Protein AF-A0A4P6U1T1-F1 (afdb_monomer)

Foldseek 3Di:
DDDDDDDDDDDDDDDDDDDDDDDDDDFDWDWDDDPNDIDIDTDDDPPPPDDDDADPEDEDEDAEDEDEDEYQAYEYEYQEYAYAYAHQHYEYEYAEDHYHFYHQHTEYEYADEEYHWEHQHTEYEYADYEYAWEHQATEYEYAEDEYEWEHQHTEYEYAYEYYHWEHQH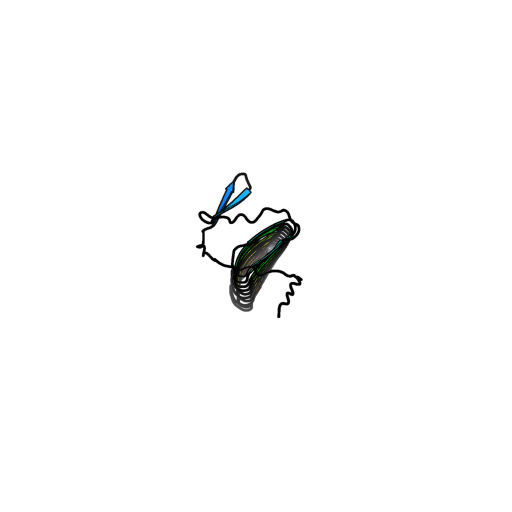TEYEYAEYEEEFEHQATEYYYQEEHYEYEHCHYYWDYVYYHYYYHHPPPPPDDPDDDDDD

pLDDT: mean 70.56, std 24.87, range [27.75, 97.56]

Nearest PDB structures (foldseek):
  6n2c-assembly1_A  TM=2.699E-01  e=3.866E+00  Caldicellulosiruptor hydrothermalis 108
  6n2c-assembly2_B  TM=3.513E-01  e=7.788E+00  Caldicellulosiruptor hydrothermalis 108

Radius of gyration: 26.35 Å; Cα contacts (8 Å, |Δi|>4): 659; chains: 1; bounding box: 70×30×128 Å

Solvent-accessible surface area (backbone atoms only — not comparable to full-atom values): 11458 Å² total; per-residue (Å²): 138,87,82,87,84,90,80,89,80,88,88,86,84,89,82,87,82,89,84,84,91,76,90,79,75,91,55,63,74,46,79,48,75,58,96,92,40,85,45,76,48,58,73,69,67,85,78,77,82,70,81,93,62,96,48,87,56,46,76,48,81,47,79,63,63,68,48,74,38,65,36,65,29,17,35,37,40,27,58,31,40,46,37,46,24,44,10,47,34,10,30,32,42,33,48,34,38,36,31,38,18,31,18,50,38,8,32,31,42,32,46,32,37,39,29,41,18,34,17,50,38,7,32,27,42,32,47,34,37,40,31,41,19,34,20,47,38,8,31,31,41,30,45,32,37,39,33,41,20,34,16,51,38,8,33,35,42,33,43,35,40,42,36,41,20,35,17,49,39,10,31,33,42,36,44,34,35,37,29,43,12,35,19,48,36,6,28,16,40,30,47,28,37,42,28,29,5,34,16,59,41,37,37,45,50,65,80,40,76,49,71,39,56,45,51,69,61,79,77,77,76,74,82,78,82,79,86,76,135

Secondary structure (DSSP, 8-state):
--------------------------PPEEEEEETTEEEEEESS-----------S-EEEEESSS--EEEEEEEEEEEEEEEEEEEEEEEEEEEEEEEEEEESSEEEEEEEEEEEEEESSEEEEEEEEEEEEEESSEEEEEEEEEEEEEESSEEEEEEEEEEEEEEEEEEEEEEEEEEEEEEEEEEEEEEEEEEEEEEEEEEEEEEEEEEEEEEE--------------

Mean predicted aligned error: 15.82 Å

Sequence (229 aa):
MTDQSSRRLGPLRDGAGSAGGQGAAAGKAEVGVVGGQVAVWASGGQAAAGDETPADGQAAEESAGGQGAVGGCACAEASAGGHEVVADSACAEGSAGGHGVVGDSACAEGSAGGHGVVGDSACAEGSAGSHEVVGGSACAEGSAGSHGVVGDSACAEGSAGGREVVGDSACAGGSAGSHEVVGGSACAEASAGGHGAVGGSACAEASAGGQAAADGSPSEEAPAGGQEE

Structure (mmCIF, N/CA/C/O backbone):
data_AF-A0A4P6U1T1-F1
#
_entry.id   AF-A0A4P6U1T1-F1
#
loop_
_atom_site.group_PDB
_atom_site.id
_atom_site.type_symbol
_atom_site.label_atom_id
_atom_site.label_alt_id
_atom_site.label_comp_id
_atom_site.label_asym_id
_atom_site.label_entity_id
_atom_site.label_seq_id
_atom_site.pdbx_PDB_ins_code
_atom_site.Cartn_x
_atom_site.Cartn_y
_atom_site.Cartn_z
_atom_site.occupancy
_atom_site.B_iso_or_equiv
_atom_site.auth_seq_id
_atom_site.auth_comp_id
_atom_site.auth_asym_id
_atom_site.auth_atom_id
_atom_site.pdbx_PDB_model_num
ATOM 1 N N . MET A 1 1 ? -32.097 -4.231 83.686 1.00 41.44 1 MET A N 1
ATOM 2 C CA . MET A 1 1 ? -30.976 -3.321 83.385 1.00 41.44 1 MET A CA 1
ATOM 3 C C . MET A 1 1 ? -31.149 -2.868 81.947 1.00 41.44 1 MET A C 1
ATOM 5 O O . MET A 1 1 ? -30.857 -3.617 81.031 1.00 41.44 1 MET A O 1
ATOM 9 N N . THR A 1 2 ? -31.783 -1.716 81.772 1.00 43.22 2 THR A N 1
ATOM 10 C CA . THR A 1 2 ? -31.862 -0.960 80.518 1.00 43.22 2 THR A CA 1
ATOM 11 C C . THR A 1 2 ? -30.576 -0.164 80.349 1.00 43.22 2 THR A C 1
ATOM 13 O O . THR A 1 2 ? -30.201 0.511 81.303 1.00 43.22 2 THR A O 1
ATOM 16 N N . ASP A 1 3 ? -29.974 -0.170 79.161 1.00 35.34 3 ASP A N 1
ATOM 17 C CA . ASP A 1 3 ? -29.377 1.052 78.619 1.00 35.34 3 ASP A CA 1
ATOM 18 C C . ASP A 1 3 ? -29.321 1.019 77.087 1.00 35.34 3 ASP A C 1
ATOM 20 O O . ASP A 1 3 ? -29.000 0.002 76.471 1.00 35.34 3 ASP A O 1
ATOM 24 N N . GLN A 1 4 ? -29.706 2.147 76.496 1.00 42.50 4 GLN A N 1
ATOM 25 C CA . GLN A 1 4 ? -29.638 2.444 75.074 1.00 42.50 4 GLN A CA 1
ATOM 26 C C . GLN A 1 4 ? -28.274 3.055 74.749 1.00 42.50 4 GLN A C 1
ATOM 28 O O . GLN A 1 4 ? -27.788 3.894 75.497 1.00 42.50 4 GLN A O 1
ATOM 33 N N . SER A 1 5 ? -27.726 2.793 73.563 1.00 48.12 5 SER A N 1
ATOM 34 C CA . SER A 1 5 ? -26.800 3.746 72.940 1.00 48.12 5 SER A CA 1
ATOM 35 C C . SER A 1 5 ? -26.829 3.637 71.421 1.00 48.12 5 SER A C 1
ATOM 37 O O . SER A 1 5 ? -26.175 2.801 70.810 1.00 48.12 5 SER A O 1
ATOM 39 N N . SER A 1 6 ? -27.598 4.543 70.817 1.00 41.97 6 SER A N 1
ATOM 40 C CA . SER A 1 6 ? -27.411 4.980 69.436 1.00 41.97 6 SER A CA 1
ATOM 41 C C . SER A 1 6 ? -26.320 6.049 69.399 1.00 41.97 6 SER A C 1
ATOM 43 O O . SER A 1 6 ? -26.467 7.064 70.078 1.00 41.97 6 SER A O 1
ATOM 45 N N . ARG A 1 7 ? -25.291 5.899 68.555 1.00 47.00 7 ARG A N 1
ATOM 46 C CA . ARG A 1 7 ? -24.558 7.034 67.964 1.00 47.00 7 ARG A CA 1
ATOM 47 C C . ARG A 1 7 ? -24.180 6.717 66.515 1.00 47.00 7 ARG A C 1
ATOM 49 O O . ARG A 1 7 ? -23.531 5.718 66.234 1.00 47.00 7 ARG A O 1
ATOM 56 N N . ARG A 1 8 ? -24.647 7.594 65.620 1.00 41.16 8 ARG A N 1
ATOM 57 C CA . ARG A 1 8 ? -24.279 7.720 64.201 1.00 41.16 8 ARG A CA 1
ATOM 58 C C . ARG A 1 8 ? -22.785 8.013 64.056 1.00 41.16 8 ARG A C 1
ATOM 60 O O . ARG A 1 8 ? -22.269 8.690 64.934 1.00 41.16 8 ARG A O 1
ATOM 67 N N . LEU A 1 9 ? -22.199 7.636 62.915 1.00 37.50 9 LEU A N 1
ATOM 68 C CA . LEU A 1 9 ? -21.232 8.385 62.085 1.00 37.50 9 LEU A CA 1
ATOM 69 C C . LEU A 1 9 ? -21.027 7.575 60.770 1.00 37.50 9 LEU A C 1
ATOM 71 O O . LEU A 1 9 ? -20.720 6.391 60.844 1.00 37.50 9 LEU A O 1
ATOM 75 N N . GLY A 1 10 ? -21.267 8.168 59.587 1.00 31.77 10 GLY A N 1
ATOM 76 C CA . GLY A 1 10 ? -20.790 7.644 58.276 1.00 31.77 10 GLY A CA 1
ATOM 77 C C . GLY A 1 10 ? -19.351 8.123 57.989 1.00 31.77 10 GLY A C 1
ATOM 78 O O . GLY A 1 10 ? -18.732 8.588 58.949 1.00 31.77 10 GLY A O 1
ATOM 79 N N . PRO A 1 11 ? -18.821 8.154 56.734 1.00 49.25 11 PRO A N 1
ATOM 80 C CA . PRO A 1 11 ? -19.323 7.695 55.414 1.00 49.25 11 PRO A CA 1
ATOM 81 C C . PRO A 1 11 ? -18.286 6.852 54.591 1.00 49.25 11 PRO A C 1
ATOM 83 O O . PRO A 1 11 ? -17.178 6.648 55.071 1.00 49.25 11 PRO A O 1
ATOM 86 N N . LEU A 1 12 ? -18.632 6.411 53.356 1.00 33.47 12 LEU A N 1
ATOM 87 C CA . LEU A 1 12 ? -17.830 6.449 52.088 1.00 33.47 12 LEU A CA 1
ATOM 88 C C . LEU A 1 12 ? -18.069 5.271 51.097 1.00 33.47 12 LEU A C 1
ATOM 90 O O . LEU A 1 12 ? -17.708 4.136 51.372 1.00 33.47 12 LEU A O 1
ATOM 94 N N . ARG A 1 13 ? -18.660 5.640 49.945 1.00 35.47 13 ARG A N 1
ATOM 95 C CA . ARG A 1 13 ? -18.314 5.397 48.517 1.00 35.47 13 ARG A CA 1
ATOM 96 C C . ARG A 1 13 ? -17.961 4.006 47.933 1.00 35.47 13 ARG A C 1
ATOM 98 O O . ARG A 1 13 ? -17.025 3.348 48.359 1.00 35.47 13 ARG A O 1
ATOM 105 N N . ASP A 1 14 ? -18.658 3.775 46.810 1.00 32.25 14 ASP A N 1
ATOM 106 C CA . ASP A 1 14 ? -18.266 3.222 45.498 1.00 32.25 14 ASP A CA 1
ATOM 107 C C . ASP A 1 14 ? -18.000 1.713 45.317 1.00 32.25 14 ASP A C 1
ATOM 109 O O . ASP A 1 14 ? -17.210 1.081 46.008 1.00 32.25 14 ASP A O 1
ATOM 113 N N . GLY A 1 15 ? -18.669 1.151 44.302 1.00 31.19 15 GLY A N 1
ATOM 114 C CA . GLY A 1 15 ? -18.510 -0.221 43.823 1.00 31.19 15 GLY A CA 1
ATOM 115 C C . GLY A 1 15 ? -19.494 -0.536 42.695 1.00 31.19 15 GLY A C 1
ATOM 116 O O . GLY A 1 15 ? -20.526 -1.160 42.927 1.00 31.19 15 GLY A O 1
ATOM 117 N N . ALA A 1 16 ? -19.189 -0.048 41.490 1.00 34.97 16 ALA A N 1
ATOM 118 C CA . ALA A 1 16 ? -19.894 -0.361 40.251 1.00 34.97 16 ALA A CA 1
ATOM 119 C C . ALA A 1 16 ? -19.697 -1.841 39.869 1.00 34.97 16 ALA A C 1
ATOM 121 O O . ALA A 1 16 ? -18.578 -2.350 39.892 1.00 34.97 16 ALA A O 1
ATOM 122 N N . GLY A 1 17 ? -20.787 -2.529 39.521 1.00 31.39 17 GLY A N 1
ATOM 123 C CA . GLY A 1 17 ? -20.774 -3.890 38.987 1.00 31.39 17 GLY A CA 1
ATOM 124 C C . GLY A 1 17 ? -20.976 -3.872 37.475 1.00 31.39 17 GLY A C 1
ATOM 125 O O . GLY A 1 17 ? -22.040 -3.478 37.005 1.00 31.39 17 GLY A O 1
ATOM 126 N N . SER A 1 18 ? -19.946 -4.298 36.747 1.00 37.22 18 SER A N 1
ATOM 127 C CA . SER A 1 18 ? -19.937 -4.567 35.305 1.00 37.22 18 SER A CA 1
ATOM 128 C C . SER A 1 18 ? -20.703 -5.857 34.984 1.00 37.22 18 SER A C 1
ATOM 130 O O . SER A 1 18 ? -20.497 -6.873 35.652 1.00 37.22 18 SER A O 1
ATOM 132 N N . ALA A 1 19 ? -21.574 -5.837 33.968 1.00 35.22 19 ALA A N 1
ATOM 133 C CA . ALA A 1 19 ? -22.100 -7.049 33.342 1.00 35.22 19 ALA A CA 1
ATOM 134 C C . ALA A 1 19 ? -22.649 -6.777 31.930 1.00 35.22 19 ALA A C 1
ATOM 136 O O . ALA A 1 19 ? -23.629 -6.052 31.778 1.00 35.22 19 ALA A O 1
ATOM 137 N N . GLY A 1 20 ? -22.093 -7.473 30.931 1.00 28.05 20 GLY A N 1
ATOM 138 C CA . GLY A 1 20 ? -22.841 -7.874 29.734 1.00 28.05 20 GLY A CA 1
ATOM 139 C C . GLY A 1 20 ? -22.232 -7.498 28.385 1.00 28.05 20 GLY A C 1
ATOM 140 O O . GLY A 1 20 ? -22.808 -6.689 27.670 1.00 28.05 20 GLY A O 1
ATOM 141 N N . GLY A 1 21 ? -21.131 -8.147 27.994 1.00 29.14 21 GLY A N 1
ATOM 142 C CA . GLY A 1 21 ? -20.679 -8.156 26.601 1.00 29.14 21 GLY A CA 1
ATOM 143 C C . GLY A 1 21 ? -21.626 -8.974 25.713 1.00 29.14 21 GLY A C 1
ATOM 144 O O . GLY A 1 21 ? -21.940 -10.125 26.023 1.00 29.14 21 GLY A O 1
ATOM 145 N N . GLN A 1 22 ? -22.077 -8.383 24.608 1.00 32.56 22 GLN A N 1
ATOM 146 C CA . GLN A 1 22 ? -22.757 -9.070 23.508 1.00 32.56 22 GLN A CA 1
ATOM 147 C C . GLN A 1 22 ? -21.866 -8.937 22.272 1.00 32.56 22 GLN A C 1
ATOM 149 O O . GLN A 1 22 ? -21.549 -7.830 21.851 1.00 32.56 22 GLN A O 1
ATOM 154 N N . GLY A 1 23 ? -21.412 -10.070 21.731 1.00 35.41 23 GLY A N 1
ATOM 155 C CA . GLY A 1 23 ? -20.537 -10.098 20.560 1.00 35.41 23 GLY A CA 1
ATO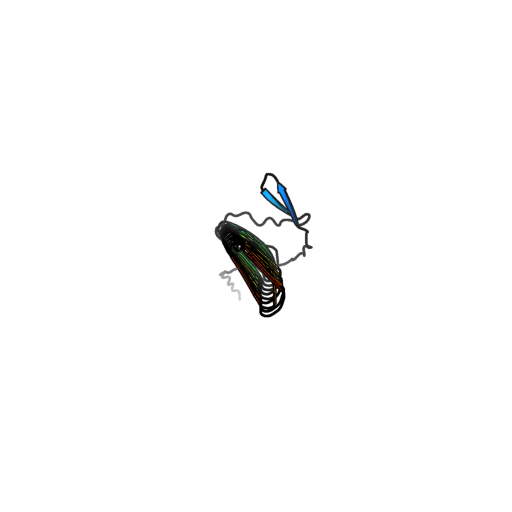M 156 C C . GLY A 1 23 ? -21.249 -9.581 19.309 1.00 35.41 23 GLY A C 1
ATOM 157 O O . GLY A 1 23 ? -22.350 -10.034 18.997 1.00 35.41 23 GLY A O 1
ATOM 158 N N . ALA A 1 24 ? -20.605 -8.665 18.586 1.00 34.47 24 ALA A N 1
ATOM 159 C CA . ALA A 1 24 ? -21.054 -8.194 17.280 1.00 34.47 24 ALA A CA 1
ATOM 160 C C . ALA A 1 24 ? -20.186 -8.809 16.171 1.00 34.47 24 ALA A C 1
ATOM 162 O O . ALA A 1 24 ? -18.959 -8.826 16.249 1.00 34.47 24 ALA A O 1
ATOM 163 N N . ALA A 1 25 ? -20.856 -9.367 15.164 1.00 32.53 25 ALA A N 1
ATOM 164 C CA . ALA A 1 25 ? -20.256 -9.982 13.988 1.00 32.53 25 ALA A CA 1
ATOM 165 C C . ALA A 1 25 ? -19.647 -8.926 13.049 1.00 32.53 25 ALA A C 1
ATOM 167 O O . ALA A 1 25 ? -20.175 -7.824 12.931 1.00 32.53 25 ALA A O 1
ATOM 168 N N . ALA A 1 26 ? -18.564 -9.295 12.358 1.00 35.56 26 ALA A N 1
ATOM 169 C CA . ALA A 1 26 ? -17.858 -8.453 11.396 1.00 35.56 26 ALA A CA 1
ATOM 170 C C . ALA A 1 26 ? -18.790 -7.968 10.266 1.00 35.56 26 ALA A C 1
ATOM 172 O O . ALA A 1 26 ? -19.203 -8.754 9.409 1.00 35.56 26 ALA A O 1
ATOM 173 N N . GLY A 1 27 ? -19.127 -6.676 10.275 1.00 34.06 27 GLY A N 1
ATOM 174 C CA . GLY A 1 27 ? -19.845 -6.004 9.194 1.00 34.06 27 GLY A CA 1
ATOM 175 C C . GLY A 1 27 ? -18.887 -5.604 8.073 1.00 34.06 27 GLY A C 1
ATOM 176 O O . GLY A 1 27 ? -17.758 -5.194 8.330 1.00 34.06 27 GLY A O 1
ATOM 177 N N . LYS A 1 28 ? -19.317 -5.740 6.816 1.00 35.69 28 LYS A N 1
ATOM 178 C CA . LYS A 1 28 ? -18.565 -5.233 5.663 1.00 35.69 28 LYS A CA 1
ATOM 179 C C . LYS A 1 28 ? -18.805 -3.728 5.522 1.00 35.69 28 LYS A C 1
ATOM 181 O O . LYS A 1 28 ? -19.958 -3.303 5.456 1.00 35.69 28 LYS A O 1
ATOM 186 N N . ALA A 1 29 ? -17.726 -2.952 5.466 1.00 40.97 29 ALA A N 1
ATOM 187 C CA . ALA A 1 29 ? -17.773 -1.527 5.165 1.00 40.97 29 ALA A CA 1
ATOM 188 C C . ALA A 1 29 ? -17.773 -1.305 3.647 1.00 40.97 29 ALA A C 1
ATOM 190 O O . ALA A 1 29 ? -17.012 -1.944 2.916 1.00 40.97 29 ALA A O 1
ATOM 191 N N . GLU A 1 30 ? -18.637 -0.409 3.178 1.00 31.00 30 GLU A N 1
ATOM 192 C CA . GLU A 1 30 ? -18.719 0.012 1.782 1.00 31.00 30 GLU A CA 1
ATOM 193 C C . GLU A 1 30 ? -18.453 1.519 1.713 1.00 31.00 30 GLU A C 1
ATOM 195 O O . GLU A 1 30 ? -18.975 2.291 2.519 1.00 31.00 30 GLU A O 1
ATOM 200 N N . VAL A 1 31 ? -17.618 1.937 0.763 1.00 37.31 31 VAL A N 1
ATOM 201 C CA . VAL A 1 31 ? -17.231 3.340 0.578 1.00 37.31 31 VAL A CA 1
ATOM 202 C C . VAL A 1 31 ? -18.007 3.918 -0.599 1.00 37.31 31 VAL A C 1
ATOM 204 O O . VAL A 1 31 ? -18.010 3.338 -1.687 1.00 37.31 31 VAL A O 1
ATOM 207 N N . GLY A 1 32 ? -18.632 5.079 -0.414 1.00 30.52 32 GLY A N 1
ATOM 208 C CA . GLY A 1 32 ? -19.272 5.813 -1.498 1.00 30.52 32 GLY A CA 1
ATOM 209 C C . GLY A 1 32 ? -19.164 7.324 -1.346 1.00 30.52 32 GLY A C 1
ATOM 210 O O . GLY A 1 32 ? -18.970 7.858 -0.261 1.00 30.52 32 GLY A O 1
ATOM 211 N N . VAL A 1 33 ? -19.277 8.031 -2.468 1.00 37.09 33 VAL A N 1
ATOM 212 C CA . VAL A 1 33 ? -19.155 9.493 -2.513 1.00 37.09 33 VAL A CA 1
ATOM 213 C C . VAL A 1 33 ? -20.542 10.109 -2.632 1.00 37.09 33 VAL A C 1
ATOM 215 O O . VAL A 1 33 ? -21.245 9.880 -3.618 1.00 37.09 33 VAL A O 1
ATOM 218 N N . VAL A 1 34 ? -20.932 10.922 -1.650 1.00 33.44 34 VAL A N 1
ATOM 219 C CA . VAL A 1 34 ? -22.175 11.705 -1.681 1.00 33.44 34 VAL A CA 1
ATOM 220 C C . VAL A 1 34 ? -21.817 13.179 -1.554 1.00 33.44 34 VAL A C 1
ATOM 222 O O . VAL A 1 34 ? -21.114 13.585 -0.639 1.00 33.44 34 VAL A O 1
ATOM 225 N N . GLY A 1 35 ? -22.273 13.998 -2.506 1.00 33.31 35 GLY A N 1
ATOM 226 C CA . GLY A 1 35 ? -22.077 15.452 -2.451 1.00 33.31 35 GLY A CA 1
ATOM 227 C C . GLY A 1 35 ? -20.617 15.923 -2.519 1.00 33.31 35 GLY A C 1
ATOM 228 O O . GLY A 1 35 ? -20.328 17.024 -2.066 1.00 33.31 35 GLY A O 1
ATOM 229 N N . GLY A 1 36 ? -19.705 15.115 -3.074 1.00 34.09 36 GLY A N 1
ATOM 230 C CA . GLY A 1 36 ? -18.272 15.436 -3.158 1.00 34.09 36 GLY A CA 1
ATOM 231 C C . GLY A 1 36 ? -17.458 15.059 -1.916 1.00 34.09 36 GLY A C 1
ATOM 232 O O . GLY A 1 36 ? -16.283 15.400 -1.848 1.00 34.09 36 GLY A O 1
ATOM 233 N N . GLN A 1 37 ? -18.060 14.351 -0.957 1.00 27.75 37 GLN A N 1
ATOM 234 C CA . GLN A 1 37 ? -17.415 13.872 0.266 1.00 27.75 37 GLN A CA 1
ATOM 235 C C . GLN A 1 37 ? -17.420 12.339 0.285 1.00 27.75 37 GLN A C 1
ATOM 237 O O . GLN A 1 37 ? -18.406 11.718 -0.127 1.00 27.75 37 GLN A O 1
ATOM 242 N N . VAL A 1 38 ? -16.316 11.731 0.730 1.00 34.66 38 VAL A N 1
ATOM 243 C CA . VAL A 1 38 ? -16.206 10.276 0.902 1.00 34.66 38 VAL A CA 1
ATOM 244 C C . VAL A 1 38 ? -16.923 9.895 2.194 1.00 34.66 38 VAL A C 1
ATOM 246 O O . VAL A 1 38 ? -16.570 10.379 3.264 1.00 34.66 38 VAL A O 1
ATOM 249 N N . ALA A 1 39 ? -17.935 9.042 2.089 1.00 34.00 39 ALA A N 1
ATOM 250 C CA . ALA A 1 39 ? -18.652 8.479 3.219 1.00 34.00 39 ALA A CA 1
ATOM 251 C C . ALA A 1 39 ? -18.465 6.959 3.224 1.00 34.00 39 ALA A C 1
ATOM 253 O O . ALA A 1 39 ? -18.625 6.296 2.197 1.00 34.00 39 ALA A O 1
ATOM 254 N N . VAL A 1 40 ? -18.139 6.405 4.388 1.00 36.28 40 VAL A N 1
ATOM 255 C CA . VAL A 1 40 ? -18.079 4.959 4.603 1.00 36.28 40 VAL A CA 1
ATOM 256 C C . VAL A 1 40 ? -19.314 4.563 5.393 1.00 36.28 40 VAL A C 1
ATOM 258 O O . VAL A 1 40 ? -19.589 5.139 6.444 1.00 36.28 40 VAL A O 1
ATOM 261 N N . TRP A 1 41 ? -20.086 3.604 4.888 1.00 45.00 41 TRP A N 1
ATOM 262 C CA . TRP A 1 41 ? -21.206 3.038 5.631 1.00 45.00 41 TRP A CA 1
ATOM 263 C C . TRP A 1 41 ? -21.022 1.536 5.806 1.00 45.00 41 TRP A C 1
ATOM 265 O O . TRP A 1 41 ? -20.743 0.792 4.865 1.00 45.00 41 TRP A O 1
ATOM 275 N N . ALA A 1 42 ? -21.221 1.073 7.036 1.00 36.94 42 ALA A N 1
ATOM 276 C CA . ALA A 1 42 ? -21.345 -0.342 7.335 1.00 36.94 42 ALA A CA 1
ATOM 277 C C . ALA A 1 42 ? -22.824 -0.731 7.251 1.00 36.94 42 ALA A C 1
ATOM 279 O O . ALA A 1 42 ? -23.668 -0.224 7.996 1.00 36.94 42 ALA A O 1
ATOM 280 N N . SER A 1 43 ? -23.164 -1.644 6.341 1.00 38.94 43 SER A N 1
ATOM 281 C CA . SER A 1 43 ? -24.503 -2.228 6.322 1.00 38.94 43 SER A CA 1
ATOM 282 C C . SER A 1 43 ? -24.604 -3.282 7.428 1.00 38.94 43 SER A C 1
ATOM 284 O O . SER A 1 43 ? -24.187 -4.427 7.281 1.00 38.94 43 SER A O 1
ATOM 286 N N . GLY A 1 44 ? -25.165 -2.875 8.568 1.00 36.81 44 GLY A N 1
ATOM 287 C CA . GLY A 1 44 ? -25.495 -3.780 9.670 1.00 36.81 44 GLY A CA 1
ATOM 288 C C . GLY A 1 44 ? -24.500 -3.754 10.827 1.00 36.81 44 GLY A C 1
ATOM 289 O O . GLY A 1 44 ? -23.823 -4.738 11.098 1.00 36.81 44 GLY A O 1
ATOM 290 N N . GLY A 1 45 ? -24.488 -2.648 11.561 1.00 34.00 45 GLY A N 1
ATOM 291 C CA . GLY A 1 45 ? -23.938 -2.553 12.908 1.00 34.00 45 GLY A CA 1
ATOM 292 C C . GLY A 1 45 ? -24.617 -1.381 13.598 1.00 34.00 45 GLY A C 1
ATOM 293 O O . GLY A 1 45 ? -24.675 -0.292 13.035 1.00 34.00 45 GLY A O 1
ATOM 294 N N . GLN A 1 46 ? -25.226 -1.607 14.762 1.00 32.22 46 GLN A N 1
ATOM 295 C CA . GLN A 1 46 ? -25.782 -0.518 15.559 1.00 32.22 46 GLN A CA 1
ATOM 296 C C . GLN A 1 46 ? -24.622 0.388 15.965 1.00 32.22 46 GLN A C 1
ATOM 298 O O . GLN A 1 46 ? -23.800 -0.014 16.784 1.00 32.22 46 GLN A O 1
ATOM 303 N N . ALA A 1 47 ? -24.563 1.589 15.387 1.00 31.92 47 ALA A N 1
ATOM 304 C CA . ALA A 1 47 ? -23.762 2.671 15.926 1.00 31.92 47 ALA A CA 1
ATOM 305 C C . ALA A 1 47 ? -24.222 2.879 17.372 1.00 31.92 47 ALA A C 1
ATOM 307 O O . ALA A 1 47 ? -25.341 3.338 17.622 1.00 31.92 47 ALA A O 1
ATOM 308 N N . ALA A 1 48 ? -23.400 2.453 18.329 1.00 32.12 48 ALA A N 1
ATOM 309 C CA . ALA A 1 48 ? -23.541 2.925 19.688 1.00 32.12 48 ALA A CA 1
ATOM 310 C C . ALA A 1 48 ? -23.222 4.418 19.619 1.00 32.12 48 ALA A C 1
ATOM 312 O O . ALA A 1 48 ? -22.073 4.799 19.421 1.00 32.12 48 ALA A O 1
ATOM 313 N N . ALA A 1 49 ? -24.263 5.246 19.676 1.00 29.66 49 ALA A N 1
ATOM 314 C CA . ALA A 1 49 ? -24.119 6.676 19.870 1.00 29.66 49 ALA A CA 1
ATOM 315 C C . ALA A 1 49 ? -23.394 6.879 21.207 1.00 29.66 49 ALA A C 1
ATOM 317 O O . ALA A 1 49 ? -24.005 6.779 22.273 1.00 29.66 49 ALA A O 1
ATOM 318 N N . GLY A 1 50 ? -22.075 7.058 21.139 1.00 30.73 50 GLY A N 1
ATOM 319 C CA . GLY A 1 50 ? -21.293 7.630 22.221 1.00 30.73 50 GLY A CA 1
ATOM 320 C C . GLY A 1 50 ? -21.741 9.075 22.414 1.00 30.73 50 GLY A C 1
ATOM 321 O O . GLY A 1 50 ? -21.989 9.786 21.446 1.00 30.73 50 GLY A O 1
ATOM 322 N N . ASP A 1 51 ? -21.930 9.454 23.671 1.00 28.72 51 ASP A N 1
ATOM 323 C CA . ASP A 1 51 ? -22.456 10.740 24.125 1.00 28.72 51 ASP A CA 1
ATOM 324 C C . ASP A 1 51 ? -21.707 11.920 23.469 1.00 28.72 51 ASP A C 1
ATOM 326 O O . ASP A 1 51 ? -20.513 12.117 23.697 1.00 28.72 51 ASP A O 1
ATOM 330 N N . GLU A 1 52 ? -22.405 12.694 22.631 1.00 30.58 52 GLU A N 1
ATOM 331 C CA . GLU A 1 52 ? -21.848 13.850 21.922 1.00 30.58 52 GLU A CA 1
ATOM 332 C C . GLU A 1 52 ? -21.578 14.990 22.915 1.00 30.58 52 GLU A C 1
ATOM 334 O O . GLU A 1 52 ? -22.418 15.862 23.151 1.00 30.58 52 GLU A O 1
ATOM 339 N N . THR A 1 53 ? -20.393 14.988 23.522 1.00 27.80 53 THR A N 1
ATOM 340 C CA . THR A 1 53 ? -19.874 16.129 24.280 1.00 27.80 53 THR A CA 1
ATOM 341 C C . THR A 1 53 ? -18.616 16.655 23.591 1.00 27.80 53 THR A C 1
ATOM 343 O O . THR A 1 53 ? -17.632 15.927 23.500 1.00 27.80 53 THR A O 1
ATOM 346 N N . PRO A 1 54 ? -18.607 17.911 23.098 1.00 40.22 54 PRO A N 1
ATOM 347 C CA . PRO A 1 54 ? -17.384 18.529 22.614 1.00 40.22 54 PRO A CA 1
ATOM 348 C C . PRO A 1 54 ? -16.544 18.853 23.850 1.00 40.22 54 PRO A C 1
ATOM 350 O O . PRO A 1 54 ? -16.773 19.855 24.530 1.00 40.22 54 PRO A O 1
ATOM 353 N N . ALA A 1 55 ? -15.642 17.945 24.196 1.00 34.50 55 ALA A N 1
ATOM 354 C CA . ALA A 1 55 ? -14.733 18.082 25.318 1.00 34.50 55 ALA A CA 1
ATOM 355 C C . ALA A 1 55 ? -13.305 17.910 24.806 1.00 34.50 55 ALA A C 1
ATOM 357 O O . ALA A 1 55 ? -12.985 16.929 24.139 1.00 34.50 55 ALA A O 1
ATOM 358 N N . ASP A 1 56 ? -12.465 18.893 25.112 1.00 36.75 56 ASP A N 1
ATOM 359 C CA . ASP A 1 56 ? -11.027 18.847 24.892 1.00 36.75 56 ASP A CA 1
ATOM 360 C C . ASP A 1 56 ? -10.442 17.525 25.428 1.00 36.75 56 ASP A C 1
ATOM 362 O O . ASP A 1 56 ? -10.465 17.285 26.635 1.00 36.75 56 ASP A O 1
ATOM 366 N N . GLY A 1 57 ? -9.916 16.683 24.531 1.00 47.94 57 GLY A N 1
ATOM 367 C CA . GLY A 1 57 ? -9.109 15.507 24.865 1.00 47.94 57 GLY A CA 1
ATOM 368 C C . GLY A 1 57 ? -9.881 14.337 25.478 1.00 47.94 57 GLY A C 1
ATOM 369 O O . GLY A 1 57 ? -9.931 14.199 26.700 1.00 47.94 57 GLY A O 1
ATOM 370 N N . GLN A 1 58 ? -10.406 13.432 24.648 1.00 53.31 58 GLN A N 1
ATOM 371 C CA . GLN A 1 58 ? -10.867 12.119 25.114 1.00 53.31 58 GLN A CA 1
ATOM 372 C C . GLN A 1 58 ? -9.781 11.065 24.866 1.00 53.31 58 GLN A C 1
ATOM 374 O O . GLN A 1 58 ? -9.461 10.762 23.719 1.00 53.31 58 GLN A O 1
ATOM 379 N N . ALA A 1 59 ? -9.237 10.511 25.952 1.00 50.16 59 ALA A N 1
ATOM 380 C CA . ALA A 1 59 ? -8.584 9.207 25.951 1.00 50.16 59 ALA A CA 1
ATOM 381 C C . ALA A 1 59 ? -9.621 8.192 26.436 1.00 50.16 59 ALA A C 1
ATOM 383 O O . ALA A 1 59 ? -10.128 8.310 27.558 1.00 50.16 59 ALA A O 1
ATOM 384 N N . ALA A 1 60 ? -9.998 7.254 25.577 1.00 54.75 60 ALA A N 1
ATOM 385 C CA . ALA A 1 60 ? -10.903 6.176 25.935 1.00 54.75 60 ALA A CA 1
ATOM 386 C C . ALA A 1 60 ? -10.080 4.892 26.131 1.00 54.75 60 ALA A C 1
ATOM 388 O O . ALA A 1 60 ? -9.293 4.514 25.270 1.00 54.75 60 ALA A O 1
ATOM 389 N N . GLU A 1 61 ? -10.228 4.261 27.300 1.00 46.12 61 GLU A N 1
ATOM 390 C CA . GLU A 1 61 ? -9.512 3.036 27.676 1.00 46.12 61 GLU A CA 1
ATOM 391 C C . GLU A 1 61 ? -10.535 1.913 27.875 1.00 46.12 61 GLU A C 1
ATOM 393 O O . GLU A 1 61 ? -11.382 2.004 28.768 1.00 46.12 61 GLU A O 1
ATOM 398 N N . GLU A 1 62 ? -10.489 0.848 27.070 1.00 45.97 62 GLU A N 1
ATOM 399 C CA . GLU A 1 62 ? -11.284 -0.365 27.307 1.00 45.97 62 GLU A CA 1
ATOM 400 C C . GLU A 1 62 ? -10.518 -1.657 26.986 1.00 45.97 62 GLU A C 1
ATOM 402 O O . GLU A 1 62 ? -9.566 -1.697 26.218 1.00 45.97 62 GLU A O 1
ATOM 407 N N . SER A 1 63 ? -10.942 -2.770 27.596 1.00 35.91 63 SER A N 1
ATOM 408 C CA . SER A 1 63 ? -10.286 -4.075 27.415 1.00 35.91 63 SER A CA 1
ATOM 409 C C . SER A 1 63 ? -10.720 -4.816 26.139 1.00 35.91 63 SER A C 1
ATOM 411 O O . SER A 1 63 ? -10.032 -5.765 25.758 1.00 35.91 63 SER A O 1
ATOM 413 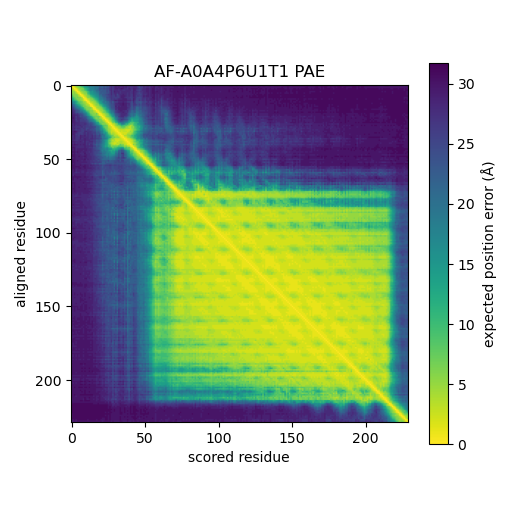N N . ALA A 1 64 ? -11.850 -4.441 25.521 1.00 37.00 64 ALA A N 1
ATOM 414 C CA . ALA A 1 64 ? -12.326 -4.927 24.219 1.00 37.00 64 ALA A CA 1
ATOM 415 C C . ALA A 1 64 ? -13.572 -4.141 23.760 1.00 37.00 64 ALA A C 1
ATOM 417 O O . ALA A 1 64 ? -14.567 -4.110 24.481 1.00 37.00 64 ALA A O 1
ATOM 418 N N . GLY A 1 65 ? -13.554 -3.590 22.543 1.00 39.28 65 GLY A N 1
ATOM 419 C CA . GLY A 1 65 ? -14.675 -2.843 21.955 1.00 39.28 65 GLY A CA 1
ATOM 420 C C . GLY A 1 65 ? -14.189 -1.776 20.975 1.00 39.28 65 GLY A C 1
ATOM 421 O O . GLY A 1 65 ? -13.050 -1.337 21.080 1.00 39.28 65 GLY A O 1
ATOM 422 N N . GLY A 1 66 ? -15.020 -1.396 19.998 1.00 43.62 66 GLY A N 1
ATOM 423 C CA . GLY A 1 66 ? -14.656 -0.333 19.060 1.00 43.62 66 GLY A CA 1
ATOM 424 C C . GLY A 1 66 ? -14.954 1.048 19.623 1.00 43.62 66 GLY A C 1
ATOM 425 O O . GLY A 1 66 ? -16.046 1.271 20.147 1.00 43.62 66 GLY A O 1
ATOM 426 N N . GLN A 1 67 ? -13.979 1.952 19.541 1.00 57.50 67 GLN A N 1
ATOM 427 C CA . GLN A 1 67 ? -14.064 3.303 20.093 1.00 57.50 67 GLN A CA 1
ATOM 428 C C . GLN A 1 67 ? -13.902 4.343 18.992 1.00 57.50 67 GLN A C 1
ATOM 430 O O . GLN A 1 67 ? -13.022 4.207 18.141 1.00 57.50 67 GLN A O 1
ATOM 435 N N . GLY A 1 68 ? -14.763 5.362 19.043 1.00 50.81 68 GLY A N 1
ATOM 436 C CA . GLY A 1 68 ? -14.678 6.546 18.206 1.00 50.81 68 GLY A CA 1
ATOM 437 C C . GLY A 1 68 ? -14.637 7.806 19.050 1.00 50.81 68 GLY A C 1
ATOM 438 O O . GLY A 1 68 ? -15.451 7.964 19.958 1.00 50.81 68 GLY A O 1
ATOM 439 N N . ALA A 1 69 ? -13.674 8.678 18.770 1.00 59.78 69 ALA A N 1
ATOM 440 C CA . ALA A 1 69 ? -13.480 9.934 19.480 1.00 59.78 69 ALA A CA 1
ATOM 441 C C . ALA A 1 69 ? -13.276 11.068 18.468 1.00 59.78 69 ALA A C 1
ATOM 443 O O . ALA A 1 69 ? -12.534 10.905 17.497 1.00 59.78 69 ALA A O 1
ATOM 444 N N . VAL A 1 70 ? -13.979 12.184 18.695 1.00 56.38 70 VAL A N 1
ATOM 445 C CA . VAL A 1 70 ? -13.962 13.383 17.848 1.00 56.38 70 VAL A CA 1
ATOM 446 C C . VAL A 1 70 ? -13.668 14.635 18.669 1.00 56.38 70 VAL A C 1
ATOM 448 O O . VAL A 1 70 ? -14.339 14.899 19.663 1.00 56.38 70 VAL A O 1
ATOM 451 N N . GLY A 1 71 ? -12.664 15.419 18.270 1.00 63.09 71 GLY A N 1
ATOM 452 C CA . GLY A 1 71 ? -12.251 16.625 18.997 1.00 63.09 71 GLY A CA 1
ATOM 453 C C . GLY A 1 71 ? -10.958 17.242 18.462 1.00 63.09 71 GLY A C 1
ATOM 454 O O . GLY A 1 71 ? -10.458 16.824 17.426 1.00 63.09 71 GLY A O 1
ATOM 455 N N . GLY A 1 72 ? -10.397 18.229 19.170 1.00 68.75 72 GLY A N 1
ATOM 456 C CA . GLY A 1 72 ? -9.069 18.769 18.826 1.00 68.75 72 GLY A CA 1
ATOM 457 C C . GLY A 1 72 ? -7.941 17.764 19.096 1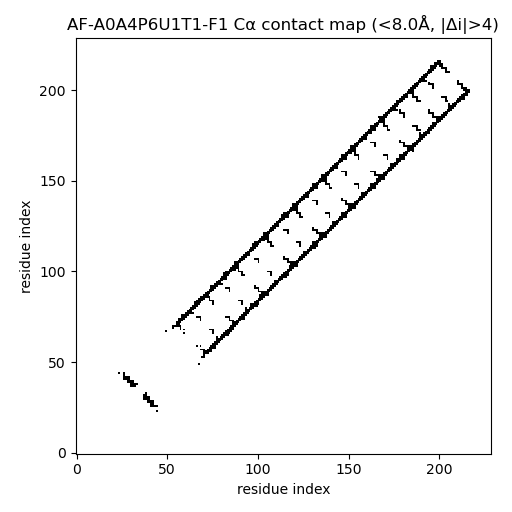.00 68.75 72 GLY A C 1
ATOM 458 O O . GLY A 1 72 ? -6.982 17.682 18.341 1.00 68.75 72 GLY A O 1
ATOM 459 N N . CYS A 1 73 ? -8.094 16.937 20.135 1.00 80.50 73 CYS A N 1
ATOM 460 C CA . CYS A 1 73 ? -7.213 15.804 20.418 1.00 80.50 73 CYS A CA 1
ATOM 461 C C . CYS A 1 73 ? -8.050 14.582 20.815 1.00 80.50 73 CYS A C 1
ATOM 463 O O . CYS A 1 73 ? -8.960 14.719 21.640 1.00 80.50 73 CYS A O 1
ATOM 465 N N . ALA A 1 74 ? -7.735 13.401 20.288 1.00 80.50 74 ALA A N 1
ATOM 466 C CA . ALA A 1 74 ? -8.433 12.160 20.614 1.00 80.50 74 ALA A CA 1
ATOM 467 C C . ALA A 1 74 ? -7.509 10.939 20.545 1.00 80.50 74 ALA A C 1
ATOM 469 O O . ALA A 1 74 ? -6.682 10.842 19.643 1.00 80.50 74 ALA A O 1
ATOM 470 N N . CYS A 1 75 ? -7.688 9.999 21.473 1.00 81.50 75 CYS A N 1
ATOM 471 C CA . CYS A 1 75 ? -6.914 8.762 21.531 1.00 81.50 75 CYS A CA 1
ATOM 472 C C . CYS A 1 75 ? -7.777 7.567 21.952 1.00 81.50 75 CYS A C 1
ATOM 474 O O . CYS A 1 75 ? -8.629 7.696 22.840 1.00 81.50 75 CYS A O 1
ATOM 476 N N . ALA A 1 76 ? -7.555 6.412 21.323 1.00 80.81 76 ALA A N 1
ATOM 477 C CA . ALA A 1 76 ? -8.257 5.169 21.631 1.00 80.81 76 ALA A CA 1
ATOM 478 C C . ALA A 1 76 ? -7.286 4.031 21.954 1.00 80.81 76 ALA A C 1
ATOM 480 O O . ALA A 1 76 ? -6.422 3.705 21.147 1.00 80.81 76 ALA A O 1
ATOM 481 N N . GLU A 1 77 ? -7.513 3.383 23.094 1.00 79.56 77 GLU A N 1
ATOM 482 C CA . GLU A 1 77 ? -6.628 2.367 23.658 1.00 79.56 77 GLU A CA 1
ATOM 483 C C . GLU A 1 77 ? -7.403 1.071 23.928 1.00 79.56 77 GLU A C 1
ATOM 485 O O . GLU A 1 77 ? -8.316 1.049 24.766 1.00 79.56 77 GLU A O 1
ATOM 490 N N . ALA A 1 78 ? -7.043 -0.039 23.269 1.00 67.50 78 ALA A N 1
ATOM 491 C CA . ALA A 1 78 ? -7.495 -1.365 23.706 1.00 67.50 78 ALA A CA 1
ATOM 492 C C . ALA A 1 78 ? -6.539 -2.509 23.367 1.00 67.50 78 ALA A C 1
ATOM 494 O O . ALA A 1 78 ? -5.842 -2.539 22.360 1.00 67.50 78 ALA A O 1
ATOM 495 N N . SER A 1 79 ? -6.583 -3.564 24.185 1.00 67.06 79 SER A N 1
ATOM 496 C CA . SER A 1 79 ? -5.801 -4.779 23.926 1.00 67.06 79 SER A CA 1
ATOM 497 C C . SER A 1 79 ? -6.255 -5.533 22.670 1.00 67.06 79 SER A C 1
ATOM 499 O O . SER A 1 79 ? -5.448 -6.234 22.061 1.00 67.06 79 SER A O 1
ATOM 501 N N . ALA A 1 80 ? -7.532 -5.423 22.290 1.00 65.94 80 ALA A N 1
ATOM 502 C CA . ALA A 1 80 ? -8.045 -5.989 21.050 1.00 65.94 80 ALA A CA 1
ATOM 503 C C . ALA A 1 80 ? -9.304 -5.260 20.555 1.00 65.94 80 ALA A C 1
ATOM 505 O O . ALA A 1 80 ? -10.181 -4.937 21.359 1.00 65.94 80 ALA A O 1
ATOM 506 N N . GLY A 1 81 ? -9.455 -5.098 19.239 1.00 70.06 81 GLY A N 1
ATOM 507 C CA . GLY A 1 81 ? -10.657 -4.493 18.655 1.00 70.06 81 GLY A CA 1
ATOM 508 C C . GLY A 1 81 ? -10.391 -3.653 17.410 1.00 70.06 81 GLY A C 1
ATOM 509 O O . GLY A 1 81 ? -9.276 -3.597 16.911 1.00 70.06 81 GLY A O 1
ATOM 510 N N . GLY A 1 82 ? -11.449 -3.054 16.866 1.00 73.81 82 GLY A N 1
ATOM 511 C CA . GLY A 1 82 ? -11.343 -2.075 15.785 1.00 73.81 82 GLY A CA 1
ATOM 512 C C . GLY A 1 82 ? -11.474 -0.659 16.343 1.00 73.81 82 GLY A C 1
ATOM 513 O O . GLY A 1 82 ? -12.479 -0.391 16.989 1.00 73.81 82 GLY A O 1
ATOM 514 N N . HIS A 1 83 ? -10.523 0.235 16.104 1.00 78.75 83 HIS A N 1
ATOM 515 C CA . HIS A 1 83 ? -10.529 1.623 16.572 1.00 78.75 83 HIS A CA 1
ATOM 516 C C . HIS A 1 83 ? -10.709 2.578 15.399 1.00 78.75 83 HIS A C 1
ATOM 518 O O . HIS A 1 83 ? -10.082 2.375 14.366 1.00 78.75 83 HIS A O 1
ATOM 524 N N . GLU A 1 84 ? -11.533 3.614 15.552 1.00 82.56 84 GLU A N 1
ATOM 525 C CA . GLU A 1 84 ? -11.736 4.650 14.530 1.00 82.56 84 GLU A CA 1
ATOM 526 C C . GLU A 1 84 ? -11.674 6.037 15.184 1.00 82.56 84 GLU A C 1
ATOM 528 O O . GLU A 1 84 ? -12.649 6.494 15.767 1.00 82.56 84 GLU A O 1
ATOM 533 N N . VAL A 1 85 ? -10.538 6.728 15.113 1.00 82.69 85 VAL A N 1
ATOM 534 C CA . VAL A 1 85 ? -10.316 8.018 15.792 1.00 82.69 85 VAL A CA 1
ATOM 535 C C . VAL A 1 85 ? -10.232 9.146 14.770 1.00 82.69 85 VAL A C 1
ATOM 537 O O . VAL A 1 85 ? -9.513 9.023 13.782 1.00 82.69 85 VAL A O 1
ATOM 540 N N . VAL A 1 86 ? -10.955 10.249 14.996 1.00 85.69 86 VAL A N 1
ATOM 541 C CA . VAL A 1 86 ? -10.978 11.400 14.078 1.00 85.69 86 VAL A CA 1
ATOM 542 C C . VAL A 1 86 ? -10.820 12.706 14.857 1.00 85.69 86 VAL A C 1
ATOM 544 O O . VAL A 1 86 ? -11.772 13.178 15.464 1.00 85.69 86 VAL A O 1
ATOM 547 N N . ALA A 1 87 ? -9.645 13.325 14.840 1.00 80.62 87 ALA A N 1
ATOM 548 C CA . ALA A 1 87 ? -9.355 14.561 15.581 1.00 80.62 87 ALA A CA 1
ATOM 549 C C . ALA A 1 87 ? -8.197 15.332 14.943 1.00 80.62 87 ALA A C 1
ATOM 551 O O . ALA A 1 87 ? -7.430 14.721 14.220 1.00 80.62 87 ALA A O 1
ATOM 552 N N . ASP A 1 88 ? -8.000 16.623 15.237 1.00 81.75 88 ASP A N 1
ATOM 553 C CA . ASP A 1 88 ? -6.836 17.359 14.689 1.00 81.75 88 ASP A CA 1
ATOM 554 C C . ASP A 1 88 ? -5.512 16.678 15.099 1.00 81.75 88 ASP A C 1
ATOM 556 O O . ASP A 1 88 ? -4.583 16.546 14.306 1.00 81.75 88 ASP A O 1
ATOM 560 N N . SER A 1 89 ? -5.440 16.187 16.339 1.00 84.75 89 SER A N 1
ATOM 561 C CA . SER A 1 89 ? -4.417 15.251 16.814 1.00 84.75 89 SER A CA 1
ATOM 562 C C . SER A 1 89 ? -5.067 13.934 17.240 1.00 84.75 89 SER A C 1
ATOM 564 O O . SER A 1 89 ? -5.787 13.894 18.239 1.00 84.75 89 SER A O 1
ATOM 566 N N . ALA A 1 90 ? -4.824 12.859 16.498 1.00 86.56 90 ALA A N 1
ATOM 567 C CA . ALA A 1 90 ? -5.510 11.582 16.653 1.00 86.56 90 ALA A CA 1
ATOM 568 C C . ALA A 1 90 ? -4.519 10.430 16.879 1.00 86.56 90 ALA A C 1
ATOM 570 O O . ALA A 1 90 ? -3.521 10.326 16.166 1.00 86.56 90 ALA A O 1
ATOM 571 N N . CYS A 1 91 ? -4.808 9.549 17.840 1.00 86.88 91 CYS A N 1
ATOM 572 C CA . CYS A 1 91 ? -4.014 8.345 18.075 1.00 86.88 91 CYS A CA 1
ATOM 573 C C . CYS A 1 91 ? -4.855 7.087 18.320 1.00 86.88 91 CYS A C 1
ATOM 575 O O . CYS A 1 91 ? -5.970 7.167 18.837 1.00 86.88 91 CYS A O 1
ATOM 577 N N . ALA A 1 92 ? -4.333 5.918 17.957 1.00 86.94 92 ALA A N 1
ATOM 578 C CA . ALA A 1 92 ? -4.904 4.643 18.375 1.00 86.94 92 ALA A CA 1
ATOM 579 C C . ALA A 1 92 ? -3.807 3.621 18.675 1.00 86.94 92 ALA A C 1
ATOM 581 O O . ALA A 1 92 ? -3.017 3.307 17.785 1.00 86.94 92 ALA A O 1
ATOM 582 N N . GLU A 1 93 ? -3.813 3.046 19.875 1.00 87.38 93 GLU A N 1
ATOM 583 C CA . GLU A 1 93 ? -2.869 1.997 20.256 1.00 87.38 93 GLU A CA 1
ATOM 584 C C . GLU A 1 93 ? -3.597 0.701 20.651 1.00 87.38 93 GLU A C 1
ATOM 586 O O . GLU A 1 93 ? -4.703 0.685 21.212 1.00 87.38 93 GLU A O 1
ATOM 591 N N . GLY A 1 94 ? -2.986 -0.440 20.328 1.00 82.19 94 GLY A N 1
ATOM 592 C CA . GLY A 1 94 ? -3.512 -1.731 20.754 1.00 82.19 94 GLY A CA 1
ATOM 593 C C . GLY A 1 94 ? -2.660 -2.943 20.409 1.00 82.19 94 GLY A C 1
ATOM 594 O O . GLY A 1 94 ? -1.735 -2.901 19.609 1.00 82.19 94 GLY A O 1
ATOM 595 N N . SER A 1 95 ? -2.947 -4.089 21.030 1.00 80.75 95 SER A N 1
ATOM 596 C CA . SER A 1 95 ? -2.160 -5.302 20.752 1.00 80.75 95 SER A CA 1
ATOM 597 C C . SER A 1 95 ? -2.611 -6.019 19.479 1.00 80.75 95 SER A C 1
ATOM 599 O O . SER A 1 95 ? -1.775 -6.579 18.773 1.00 80.75 95 SER A O 1
ATOM 601 N N . ALA A 1 96 ? -3.914 -6.041 19.188 1.00 78.75 96 ALA A N 1
ATOM 602 C CA . ALA A 1 96 ? -4.441 -6.732 18.016 1.00 78.75 96 ALA A CA 1
ATOM 603 C C . ALA A 1 96 ? -5.705 -6.078 17.443 1.00 78.75 96 ALA A C 1
ATOM 605 O O . ALA A 1 96 ? -6.694 -5.922 18.157 1.00 78.75 96 ALA A O 1
ATOM 606 N N . GLY A 1 97 ? -5.748 -5.840 16.133 1.00 81.44 97 GLY A N 1
ATOM 607 C CA . GLY A 1 97 ? -6.982 -5.448 15.456 1.00 81.44 97 GLY A CA 1
ATOM 608 C C . GLY A 1 97 ? -6.810 -4.403 14.363 1.00 81.44 97 GLY A C 1
ATOM 609 O O . GLY A 1 97 ? -5.767 -4.324 13.728 1.00 81.44 97 GLY A O 1
ATOM 610 N N . GLY A 1 98 ? -7.890 -3.688 14.061 1.00 82.25 98 GLY A N 1
ATOM 611 C CA . GLY A 1 98 ? -7.905 -2.670 13.011 1.00 82.25 98 GLY A CA 1
ATOM 612 C C . GLY A 1 98 ? -7.852 -1.279 13.627 1.00 82.25 98 GLY A C 1
ATOM 613 O O . GLY A 1 98 ? -8.671 -0.992 14.486 1.00 82.25 98 GLY A O 1
ATOM 614 N N . HIS A 1 99 ? -6.954 -0.407 13.196 1.00 85.94 99 HIS A N 1
ATOM 615 C CA . HIS A 1 99 ? -6.842 0.961 13.694 1.00 85.94 99 HIS A CA 1
ATOM 616 C C . HIS A 1 99 ? -7.005 1.927 12.522 1.00 85.94 99 HIS A C 1
ATOM 618 O O . HIS A 1 99 ? -6.165 1.959 11.632 1.00 85.94 99 HIS A O 1
ATOM 624 N N . GLY A 1 100 ? -8.099 2.679 12.500 1.00 87.31 100 GLY A N 1
ATOM 625 C CA . GLY A 1 100 ? -8.353 3.785 11.587 1.00 87.31 100 GLY A CA 1
ATOM 626 C C . GLY A 1 100 ? -8.155 5.108 12.318 1.00 87.31 100 GLY A C 1
ATOM 627 O O . GLY A 1 100 ? -8.836 5.362 13.307 1.00 87.31 100 GLY A O 1
ATOM 628 N N . VAL A 1 101 ? -7.235 5.952 11.863 1.00 89.75 101 VAL A N 1
ATOM 629 C CA . VAL A 1 101 ? -6.909 7.221 12.528 1.00 89.75 101 VAL A CA 1
ATOM 630 C C . VAL A 1 101 ? -6.854 8.337 11.493 1.00 89.75 101 VAL A C 1
ATOM 632 O O . VAL A 1 101 ? -6.154 8.223 10.490 1.00 89.75 101 VAL A O 1
ATOM 635 N N . VAL A 1 102 ? -7.607 9.411 11.717 1.00 91.19 102 VAL A N 1
ATOM 636 C CA . VAL A 1 102 ? -7.683 10.564 10.813 1.00 91.19 102 VAL A CA 1
ATOM 637 C C . VAL A 1 102 ? -7.462 11.855 11.597 1.00 91.19 102 VAL A C 1
ATOM 639 O O . VAL A 1 102 ? -8.15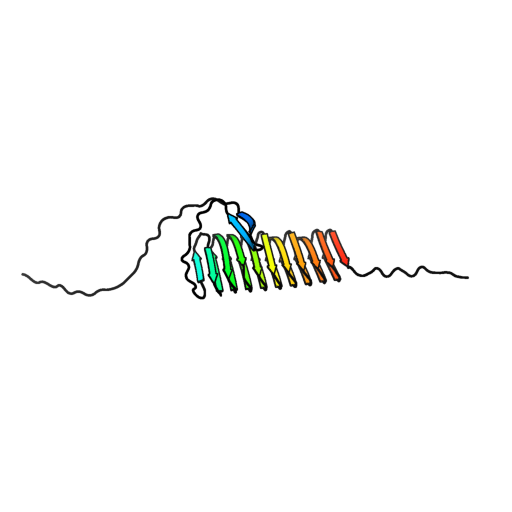0 12.096 12.586 1.00 91.19 102 VAL A O 1
ATOM 642 N N . GLY A 1 103 ? -6.539 12.697 11.142 1.00 88.62 103 GLY A N 1
ATOM 643 C CA . GLY A 1 103 ? -6.224 13.972 11.789 1.00 88.62 103 GLY A CA 1
ATOM 644 C C . GLY A 1 103 ? -5.106 14.738 11.111 1.00 88.62 103 GLY A C 1
ATOM 645 O O . GLY A 1 103 ? -4.414 14.159 10.297 1.00 88.62 103 GLY A O 1
ATOM 646 N N . ASP A 1 104 ? -4.866 16.005 11.446 1.00 89.44 104 ASP A N 1
ATOM 647 C CA . ASP A 1 104 ? -3.687 16.724 10.929 1.00 89.44 104 ASP A CA 1
ATOM 648 C C . ASP A 1 104 ? -2.394 16.028 11.387 1.00 89.44 104 ASP A C 1
ATOM 650 O O . ASP A 1 104 ? -1.438 15.876 10.629 1.00 89.44 104 ASP A O 1
ATOM 654 N N . SER A 1 105 ? -2.378 15.567 12.639 1.00 91.44 105 SER A N 1
ATOM 655 C CA . SER A 1 105 ? -1.367 14.663 13.189 1.00 91.44 105 SER A CA 1
ATOM 656 C C . SER A 1 105 ? -2.036 13.360 13.609 1.00 91.44 105 SER A C 1
ATOM 658 O O . SER A 1 105 ? -2.825 13.351 14.551 1.00 91.44 105 SER A O 1
ATOM 660 N N . ALA A 1 106 ? -1.728 12.269 12.916 1.00 92.44 106 ALA A N 1
ATOM 661 C CA . ALA A 1 106 ? -2.397 10.987 13.087 1.00 92.44 106 ALA A CA 1
ATOM 662 C C . ALA A 1 106 ? -1.381 9.858 13.298 1.00 92.44 106 ALA A C 1
ATOM 664 O O . ALA A 1 106 ? -0.431 9.720 12.524 1.00 92.44 106 ALA A O 1
ATOM 665 N N . CYS A 1 107 ? -1.588 9.030 14.323 1.00 93.62 107 CYS A N 1
ATOM 666 C CA . CYS A 1 107 ? -0.741 7.870 14.587 1.00 93.62 107 CYS A CA 1
ATOM 667 C C . CYS A 1 107 ? -1.536 6.613 14.955 1.00 93.62 107 CYS A C 1
ATOM 669 O O . CYS A 1 107 ? -2.536 6.680 15.666 1.00 93.62 107 CYS A O 1
ATOM 671 N N . ALA A 1 108 ? -1.074 5.452 14.494 1.00 92.38 108 ALA A N 1
ATOM 672 C CA . ALA A 1 108 ? -1.588 4.161 14.938 1.00 92.38 108 ALA A CA 1
ATOM 673 C C . ALA A 1 108 ? -0.441 3.220 15.313 1.00 92.38 108 ALA A C 1
ATOM 675 O O . ALA A 1 108 ? 0.452 2.992 14.500 1.00 92.38 108 ALA A O 1
ATOM 676 N N . GLU A 1 109 ? -0.500 2.630 16.502 1.00 91.56 109 GLU A N 1
ATOM 677 C CA . GLU A 1 109 ? 0.499 1.675 16.984 1.00 91.56 109 GLU A CA 1
ATOM 678 C C . GLU A 1 109 ? -0.159 0.339 17.337 1.00 91.56 109 GLU A C 1
ATOM 680 O O . GLU A 1 109 ? -1.213 0.284 17.976 1.00 91.56 109 GLU A O 1
ATOM 685 N N . GLY A 1 110 ? 0.460 -0.774 16.950 1.00 87.25 110 GLY A N 1
ATOM 686 C CA . GLY A 1 110 ? 0.046 -2.047 17.516 1.00 87.25 110 GLY A CA 1
ATOM 687 C C . GLY A 1 110 ? 0.884 -3.262 17.180 1.00 87.25 110 GLY A C 1
ATOM 688 O O . GLY A 1 110 ? 1.724 -3.272 16.291 1.00 87.25 110 GLY A O 1
ATOM 689 N N . SER A 1 111 ? 0.683 -4.354 17.917 1.00 86.44 111 SER A N 1
ATOM 690 C CA . SER A 1 111 ? 1.483 -5.562 17.666 1.00 86.44 111 SER A CA 1
ATOM 691 C C . SER A 1 111 ? 1.031 -6.303 16.407 1.00 86.44 111 SER A C 1
ATOM 693 O O . SER A 1 111 ? 1.877 -6.797 15.662 1.00 86.44 111 SER A O 1
ATOM 695 N N . ALA A 1 112 ? -0.277 -6.410 16.165 1.00 86.25 112 ALA A N 1
ATOM 696 C CA . ALA A 1 112 ? -0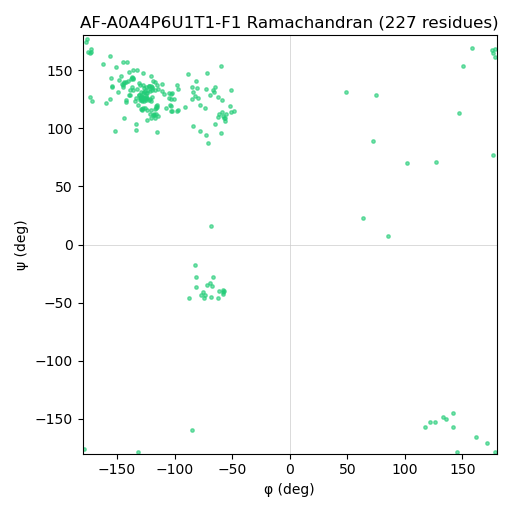.799 -7.128 15.010 1.00 86.25 112 ALA A CA 1
ATOM 697 C C . ALA A 1 112 ? -2.078 -6.515 14.424 1.00 86.25 112 ALA A C 1
ATOM 699 O O . ALA A 1 112 ? -3.024 -6.248 15.159 1.00 86.25 112 ALA A O 1
ATOM 700 N N . GLY A 1 113 ? -2.178 -6.450 13.097 1.00 88.44 113 GLY A N 1
ATOM 701 C CA . GLY A 1 113 ? -3.439 -6.172 12.408 1.00 88.44 113 GLY A CA 1
ATOM 702 C C . GLY A 1 113 ? -3.339 -5.124 11.305 1.00 88.44 113 GLY A C 1
ATOM 703 O O . GLY A 1 113 ? -2.352 -5.089 10.585 1.00 88.44 113 GLY A O 1
ATOM 704 N N . GLY A 1 114 ? -4.412 -4.369 11.087 1.00 88.06 114 GLY A N 1
ATOM 705 C CA . GLY A 1 114 ? -4.499 -3.396 9.995 1.00 88.06 114 GLY A CA 1
ATOM 706 C C . GLY A 1 114 ? -4.469 -1.974 10.534 1.00 88.06 114 GLY A C 1
ATOM 707 O O . GLY A 1 114 ? -5.257 -1.666 11.420 1.00 88.06 114 GLY A O 1
ATOM 708 N N . HIS A 1 115 ? -3.618 -1.107 10.000 1.00 91.06 115 HIS A N 1
ATOM 709 C CA . HIS A 1 115 ? -3.481 0.281 10.438 1.00 91.06 115 HIS A CA 1
ATOM 710 C C . HIS A 1 115 ? -3.692 1.223 9.252 1.00 91.06 115 HIS A C 1
ATOM 712 O O . HIS A 1 115 ? -2.826 1.329 8.392 1.00 91.06 115 HIS A O 1
ATOM 718 N N . GLY A 1 116 ? -4.831 1.911 9.213 1.00 93.31 116 GLY A N 1
ATOM 719 C CA . GLY A 1 116 ? -5.137 2.961 8.248 1.00 93.31 116 GLY A CA 1
ATOM 720 C C . GLY A 1 116 ? -4.989 4.338 8.889 1.00 93.31 116 GLY A C 1
ATOM 721 O O . GLY A 1 116 ? -5.753 4.671 9.791 1.00 93.31 116 GLY A O 1
ATOM 722 N N . VAL A 1 117 ? -4.037 5.147 8.431 1.00 94.94 117 VAL A N 1
ATOM 723 C CA . VAL A 1 117 ? -3.724 6.449 9.039 1.00 94.94 117 VAL A CA 1
ATOM 724 C C . VAL A 1 117 ? -3.714 7.540 7.977 1.00 94.94 117 VAL A C 1
ATOM 726 O O . VAL A 1 117 ? -3.031 7.419 6.962 1.00 94.94 117 VAL A O 1
ATOM 729 N N . VAL A 1 118 ? -4.477 8.610 8.195 1.00 95.75 118 VAL A N 1
ATOM 730 C CA . VAL A 1 118 ? -4.600 9.726 7.249 1.00 95.75 118 VAL A CA 1
ATOM 731 C C . VAL A 1 118 ? -4.372 11.052 7.963 1.00 95.75 118 VAL A C 1
ATOM 733 O O . VAL A 1 118 ? -5.078 11.355 8.923 1.00 95.75 118 VAL A O 1
ATOM 736 N N . GLY A 1 119 ? -3.435 11.859 7.469 1.00 91.81 119 GLY A N 1
ATOM 737 C CA . GLY A 1 119 ? -3.143 13.163 8.056 1.00 91.81 119 GLY A CA 1
ATOM 738 C C . GLY A 1 119 ? -2.001 13.925 7.422 1.00 91.81 119 GLY A C 1
ATOM 739 O O . GLY A 1 119 ? -1.207 13.330 6.717 1.00 91.81 119 GLY A O 1
ATOM 740 N N . ASP A 1 120 ? -1.856 15.224 7.684 1.00 93.38 120 ASP A N 1
ATOM 741 C CA . ASP A 1 120 ? -0.700 15.988 7.182 1.00 93.38 120 ASP A CA 1
ATOM 742 C C . ASP A 1 120 ? 0.623 15.367 7.656 1.00 93.38 120 ASP A C 1
ATOM 744 O O . ASP A 1 120 ? 1.579 15.258 6.886 1.00 93.38 120 ASP A O 1
ATOM 748 N N . SER A 1 121 ? 0.657 14.920 8.912 1.00 95.06 121 SER A N 1
ATOM 749 C CA . SER A 1 121 ? 1.684 14.047 9.480 1.00 95.06 121 SER A CA 1
ATOM 750 C C . SER A 1 121 ? 1.037 12.742 9.935 1.00 95.06 121 SER A C 1
ATOM 752 O O . SER A 1 121 ? 0.266 12.737 10.893 1.00 95.06 121 SER A O 1
ATOM 754 N N . ALA A 1 122 ? 1.349 11.644 9.254 1.00 95.31 122 ALA A N 1
ATOM 755 C CA . ALA A 1 122 ? 0.703 10.354 9.453 1.00 95.31 122 ALA A CA 1
ATOM 756 C C . ALA A 1 122 ? 1.740 9.251 9.703 1.00 95.31 122 ALA A C 1
ATOM 758 O O . ALA A 1 122 ? 2.691 9.106 8.932 1.00 95.31 122 ALA A O 1
ATOM 759 N N . CYS A 1 123 ? 1.553 8.453 10.755 1.00 96.00 123 CYS A N 1
ATOM 760 C CA . CYS A 1 123 ? 2.416 7.309 11.035 1.00 96.00 123 CYS A CA 1
ATOM 761 C C . CYS A 1 123 ? 1.650 6.049 11.443 1.00 96.00 123 CYS A C 1
ATOM 763 O O . CYS A 1 123 ? 0.663 6.110 12.173 1.00 96.00 123 CYS A O 1
ATOM 765 N N . ALA A 1 124 ? 2.134 4.890 11.000 1.00 95.56 124 ALA A N 1
ATOM 766 C CA . ALA A 1 124 ? 1.664 3.598 11.480 1.00 95.56 124 ALA A CA 1
ATOM 767 C C . ALA A 1 124 ? 2.846 2.709 11.876 1.00 95.56 124 ALA A C 1
ATOM 769 O O . ALA A 1 124 ? 3.732 2.462 11.060 1.00 95.56 124 ALA A O 1
ATOM 770 N N . GLU A 1 125 ? 2.832 2.186 13.096 1.00 94.38 125 GLU A N 1
ATOM 771 C CA . GLU A 1 125 ? 3.868 1.292 13.613 1.00 94.38 125 GLU A CA 1
ATOM 772 C C . GLU A 1 125 ? 3.260 -0.040 14.050 1.00 94.38 125 GLU A C 1
ATOM 774 O O . GLU A 1 125 ? 2.214 -0.087 14.702 1.00 94.38 125 GLU A O 1
ATOM 779 N N . GLY A 1 126 ? 3.917 -1.150 13.710 1.00 90.25 126 GLY A N 1
ATOM 780 C CA . GLY A 1 126 ? 3.541 -2.417 14.309 1.00 90.25 126 GLY A CA 1
ATOM 781 C C . GLY A 1 126 ? 4.423 -3.616 14.028 1.00 90.25 126 GLY A C 1
ATOM 782 O O . GLY A 1 126 ? 5.300 -3.613 13.175 1.00 90.25 126 GLY A O 1
ATOM 783 N N . SER A 1 127 ? 4.223 -4.707 14.769 1.00 89.12 127 SER A N 1
ATOM 784 C CA . SER A 1 127 ? 5.058 -5.900 14.557 1.00 89.12 127 SER A CA 1
ATOM 785 C C . SER A 1 127 ? 4.636 -6.685 13.316 1.00 89.12 127 SER A C 1
ATOM 787 O O . SER A 1 127 ? 5.501 -7.129 12.558 1.00 89.12 127 SER A O 1
ATOM 789 N N . ALA A 1 128 ? 3.335 -6.880 13.096 1.00 90.00 128 ALA A N 1
ATOM 790 C CA . ALA A 1 128 ? 2.839 -7.647 11.961 1.00 90.00 128 ALA A CA 1
ATOM 791 C C . ALA A 1 128 ? 1.521 -7.114 11.386 1.00 90.00 128 ALA A C 1
ATOM 793 O O . ALA A 1 128 ? 0.570 -6.910 12.132 1.00 90.00 128 ALA A O 1
ATOM 794 N N . GLY A 1 129 ? 1.393 -7.045 10.061 1.00 91.38 129 GLY A N 1
ATOM 795 C CA . GLY A 1 129 ? 0.090 -6.828 9.428 1.00 91.38 129 GLY A CA 1
ATOM 796 C C . GLY A 1 129 ? 0.105 -5.916 8.210 1.00 91.38 129 GLY A C 1
ATOM 797 O O . GLY A 1 129 ? 1.021 -5.997 7.398 1.00 91.38 129 GLY A O 1
ATOM 798 N N . SER A 1 130 ? -0.949 -5.129 8.022 1.00 93.06 130 SER A N 1
ATOM 799 C CA . SER A 1 130 ? -1.043 -4.177 6.913 1.00 93.06 130 SER A CA 1
ATOM 800 C C . SER A 1 130 ? -1.072 -2.749 7.437 1.00 93.06 130 SER A C 1
ATOM 802 O O . SER A 1 130 ? -1.739 -2.463 8.426 1.00 93.06 130 SER A O 1
ATOM 804 N N . HIS A 1 131 ? -0.329 -1.863 6.787 1.00 93.44 131 HIS A N 1
ATOM 805 C CA . HIS A 1 131 ? -0.248 -0.455 7.147 1.00 93.44 131 HIS A CA 1
ATOM 806 C C . HIS A 1 131 ? -0.510 0.382 5.901 1.00 93.44 131 HIS A C 1
ATOM 808 O O . HIS A 1 131 ? 0.261 0.320 4.946 1.00 93.44 131 HIS A O 1
ATOM 814 N N . GLU A 1 132 ? -1.579 1.163 5.908 1.00 96.38 132 GLU A N 1
ATOM 815 C CA . GLU A 1 132 ? -1.936 2.110 4.862 1.00 96.38 132 GLU A CA 1
ATOM 816 C C . GLU A 1 132 ? -1.856 3.531 5.429 1.00 96.38 132 GLU A C 1
ATOM 818 O O . GLU A 1 132 ? -2.667 3.921 6.266 1.00 96.38 132 GLU A O 1
ATOM 823 N N . VAL A 1 133 ? -0.873 4.315 4.987 1.00 96.38 133 VAL A N 1
ATOM 824 C CA . VAL A 1 133 ? -0.584 5.644 5.545 1.00 96.38 133 VAL A CA 1
ATOM 825 C C . VAL A 1 133 ? -0.611 6.693 4.444 1.00 96.38 133 VAL A C 1
ATOM 827 O O . VAL A 1 133 ? 0.075 6.556 3.432 1.00 96.38 133 VAL A O 1
ATOM 830 N N . VAL A 1 134 ? -1.400 7.748 4.628 1.00 97.06 134 VAL A N 1
ATOM 831 C CA . VAL A 1 134 ? -1.555 8.828 3.646 1.00 97.06 134 VAL A CA 1
ATOM 832 C C . VAL A 1 134 ? -1.350 10.176 4.321 1.00 97.06 134 VAL A C 1
ATOM 834 O O . VAL A 1 134 ? -2.045 10.489 5.284 1.00 97.06 134 VAL A O 1
ATOM 837 N N . GLY A 1 135 ? -0.441 10.996 3.798 1.00 93.94 135 GLY A N 1
ATOM 838 C CA . GLY A 1 135 ? -0.171 12.304 4.382 1.00 93.94 135 GLY A CA 1
ATOM 839 C C . GLY A 1 135 ? 0.820 13.177 3.643 1.00 93.94 135 GLY A C 1
ATOM 840 O O . GLY A 1 135 ? 1.393 12.746 2.663 1.00 93.94 135 GLY A O 1
ATOM 841 N N . GLY A 1 136 ? 1.060 14.407 4.096 1.00 91.31 136 GLY A N 1
ATOM 842 C CA . GLY A 1 136 ? 2.166 15.216 3.560 1.00 91.31 136 GLY A CA 1
ATOM 843 C C . GLY A 1 136 ? 3.521 14.618 3.955 1.00 91.31 136 GLY A C 1
ATOM 844 O O . GLY A 1 136 ? 4.417 14.449 3.131 1.00 91.31 136 GLY A O 1
ATOM 845 N N . SER A 1 137 ? 3.645 14.237 5.226 1.00 96.69 137 SER A N 1
ATOM 846 C CA . SER A 1 137 ? 4.717 13.402 5.767 1.00 96.69 137 SER A CA 1
ATOM 847 C C . SER A 1 137 ? 4.114 12.095 6.269 1.00 96.69 137 SER A C 1
ATOM 849 O O . SER A 1 137 ? 3.359 12.101 7.239 1.00 96.69 137 SER A O 1
ATOM 851 N N . ALA A 1 138 ? 4.424 10.988 5.604 1.00 95.81 138 ALA A N 1
ATOM 852 C CA . ALA A 1 138 ? 3.801 9.694 5.846 1.00 95.81 138 ALA A CA 1
ATOM 853 C C . ALA A 1 138 ? 4.859 8.617 6.114 1.00 95.81 138 ALA A C 1
ATOM 855 O O . ALA A 1 138 ? 5.814 8.476 5.345 1.00 95.81 138 ALA A O 1
ATOM 856 N N . CYS A 1 139 ? 4.690 7.836 7.181 1.00 96.81 139 CYS A N 1
ATOM 857 C CA . CYS A 1 139 ? 5.584 6.722 7.484 1.00 96.81 139 CYS A CA 1
ATOM 858 C C . CYS A 1 139 ? 4.857 5.455 7.944 1.00 96.81 139 CYS A C 1
ATOM 860 O O . CYS A 1 139 ? 3.881 5.511 8.688 1.00 96.81 139 CYS A O 1
ATOM 862 N N . ALA A 1 140 ? 5.365 4.298 7.523 1.00 96.56 140 ALA A N 1
ATOM 863 C CA . ALA A 1 140 ? 4.929 3.004 8.031 1.00 96.56 140 ALA A CA 1
ATOM 864 C C . ALA A 1 140 ? 6.131 2.149 8.445 1.00 96.56 140 ALA A C 1
ATOM 866 O O . ALA A 1 140 ? 7.006 1.864 7.626 1.00 96.56 140 ALA A O 1
ATOM 867 N N . GLU A 1 141 ? 6.151 1.688 9.690 1.00 95.38 141 GLU A N 1
ATOM 868 C CA . GLU A 1 141 ? 7.201 0.817 10.212 1.00 95.38 141 GLU A CA 1
ATOM 869 C C . GLU A 1 141 ? 6.615 -0.507 10.694 1.00 95.38 141 GLU A C 1
ATOM 871 O O . GLU A 1 141 ? 5.585 -0.549 11.368 1.00 95.38 141 GLU A O 1
ATOM 876 N N . GLY A 1 142 ? 7.279 -1.615 10.365 1.00 91.31 142 GLY A N 1
ATOM 877 C CA . GLY A 1 142 ? 6.957 -2.860 11.037 1.00 91.31 142 GLY A CA 1
ATOM 878 C C . GLY A 1 142 ? 7.833 -4.058 10.741 1.00 91.31 142 GLY A C 1
ATOM 879 O O . GLY A 1 142 ? 8.611 -4.086 9.797 1.00 91.31 142 GLY A O 1
ATOM 880 N N . SER A 1 143 ? 7.742 -5.104 11.561 1.00 90.88 143 SER A N 1
ATOM 881 C CA . SER A 1 143 ? 8.619 -6.267 11.363 1.00 90.88 143 SER A CA 1
ATOM 882 C C . SER A 1 143 ? 8.206 -7.103 10.151 1.00 90.88 143 SER A C 1
ATOM 884 O O . SER A 1 143 ? 9.072 -7.518 9.380 1.00 90.88 143 SER A O 1
ATOM 886 N N . ALA A 1 144 ? 6.912 -7.359 9.961 1.00 91.25 144 ALA A N 1
ATOM 887 C CA . ALA A 1 144 ? 6.422 -8.183 8.863 1.00 91.25 144 ALA A CA 1
ATOM 888 C C . ALA A 1 144 ? 5.085 -7.692 8.300 1.00 91.25 144 ALA A C 1
ATOM 890 O O . ALA A 1 144 ? 4.156 -7.431 9.055 1.00 91.25 144 ALA A O 1
ATOM 891 N N . GLY A 1 145 ? 4.932 -7.707 6.978 1.00 92.12 145 GLY A N 1
ATOM 892 C CA . GLY A 1 145 ? 3.631 -7.515 6.346 1.00 92.12 145 GLY A CA 1
ATOM 893 C C . GLY A 1 145 ? 3.659 -6.579 5.151 1.00 92.12 145 GLY A C 1
ATOM 894 O O . GLY A 1 145 ? 4.640 -6.549 4.412 1.00 92.12 145 GLY A O 1
ATOM 895 N N . SER A 1 146 ? 2.556 -5.881 4.916 1.00 94.44 146 SER A N 1
ATOM 896 C CA . SER A 1 146 ? 2.398 -5.010 3.753 1.00 94.44 146 SER A CA 1
ATOM 897 C C . SER A 1 146 ? 2.285 -3.557 4.186 1.00 94.44 146 SER A C 1
ATOM 899 O O . SER A 1 146 ? 1.522 -3.245 5.094 1.00 94.44 146 SER A O 1
ATOM 901 N N . HIS A 1 147 ? 3.011 -2.668 3.520 1.00 94.88 147 HIS A N 1
ATOM 902 C CA . HIS A 1 147 ? 3.017 -1.242 3.827 1.00 94.88 147 HIS A CA 1
ATOM 903 C C . HIS A 1 147 ? 2.746 -0.441 2.553 1.00 94.88 147 HIS A C 1
ATOM 905 O O . HIS A 1 147 ? 3.542 -0.490 1.618 1.00 94.88 147 HIS A O 1
ATOM 911 N N . GLY A 1 148 ? 1.629 0.278 2.516 1.00 96.38 148 GLY A N 1
ATOM 912 C CA . GLY A 1 148 ? 1.296 1.257 1.488 1.00 96.38 148 GLY A CA 1
ATOM 913 C C . GLY A 1 148 ? 1.417 2.662 2.067 1.00 96.38 148 GLY A C 1
ATOM 914 O O . GLY A 1 148 ? 0.700 2.992 3.009 1.00 96.38 148 GLY A O 1
ATOM 915 N N . VAL A 1 149 ? 2.313 3.487 1.532 1.00 97.00 149 VAL A N 1
ATOM 916 C CA . VAL A 1 149 ? 2.571 4.836 2.055 1.00 97.00 149 VAL A CA 1
ATOM 917 C C . VAL A 1 149 ? 2.512 5.851 0.926 1.00 97.00 149 VAL A C 1
ATOM 919 O O . VAL A 1 149 ? 3.204 5.711 -0.080 1.00 97.00 149 VAL A O 1
ATOM 922 N N . VAL A 1 150 ? 1.689 6.883 1.084 1.00 97.56 150 VAL A N 1
ATOM 923 C CA . VAL A 1 150 ? 1.507 7.936 0.081 1.00 97.56 150 VAL A CA 1
ATOM 924 C C . VAL A 1 150 ? 1.695 9.299 0.726 1.00 97.56 150 VAL A C 1
ATOM 926 O O . VAL A 1 150 ? 0.994 9.628 1.681 1.00 97.56 150 VAL A O 1
ATOM 929 N N . GLY A 1 151 ? 2.599 10.110 0.185 1.00 94.69 151 GLY A N 1
ATOM 930 C CA . GLY A 1 151 ? 2.806 11.469 0.668 1.00 94.69 151 GLY A CA 1
ATOM 931 C C . GLY A 1 151 ? 3.942 12.224 0.017 1.00 94.69 151 GLY A C 1
ATOM 932 O O . GLY A 1 151 ? 4.765 11.611 -0.638 1.00 94.69 151 GLY A O 1
ATOM 933 N N . ASP A 1 152 ? 4.036 13.540 0.205 1.00 95.25 152 ASP A N 1
ATOM 934 C CA . ASP A 1 152 ? 5.142 14.327 -0.367 1.00 95.25 152 ASP A CA 1
ATOM 935 C C . ASP A 1 152 ? 6.501 13.797 0.121 1.00 95.25 152 ASP A C 1
ATOM 937 O O . ASP A 1 152 ? 7.446 13.646 -0.654 1.00 95.25 152 ASP A O 1
ATOM 941 N N . SER A 1 153 ? 6.581 13.476 1.413 1.00 96.62 153 SER A N 1
ATOM 942 C CA . SER A 1 153 ? 7.671 12.721 2.029 1.00 96.62 153 SER A CA 1
ATOM 943 C C . SER A 1 153 ? 7.123 11.410 2.581 1.00 96.62 153 SER A C 1
ATOM 945 O O . SER A 1 153 ? 6.403 11.414 3.578 1.00 96.62 153 SER A O 1
ATOM 947 N N . ALA A 1 154 ? 7.458 10.297 1.935 1.00 96.56 154 ALA A N 1
ATOM 948 C CA . ALA A 1 154 ? 6.885 8.988 2.226 1.00 96.56 154 ALA A CA 1
ATOM 949 C C . ALA A 1 154 ? 7.978 7.955 2.527 1.00 96.56 154 ALA A C 1
ATOM 951 O O . ALA A 1 154 ? 8.928 7.809 1.754 1.00 96.56 154 ALA A O 1
ATOM 952 N N . CYS A 1 155 ? 7.846 7.207 3.625 1.00 97.12 155 CYS A N 1
ATOM 953 C CA . CYS A 1 155 ? 8.764 6.112 3.937 1.00 97.12 155 CYS A CA 1
ATOM 954 C C . CYS A 1 155 ? 8.069 4.843 4.439 1.00 97.12 155 CYS A C 1
ATOM 956 O O . CYS A 1 155 ? 7.086 4.901 5.176 1.00 97.12 155 CYS A O 1
ATOM 958 N N . ALA A 1 156 ? 8.607 3.681 4.069 1.00 96.75 156 ALA A N 1
ATOM 959 C CA . ALA A 1 156 ? 8.178 2.402 4.622 1.00 96.75 156 ALA A CA 1
ATOM 960 C C . ALA A 1 156 ? 9.372 1.519 4.997 1.00 96.75 156 ALA A C 1
ATOM 962 O O . ALA A 1 156 ? 10.166 1.143 4.138 1.00 96.75 156 ALA A O 1
ATOM 963 N N . GLU A 1 157 ? 9.450 1.093 6.254 1.00 95.75 157 GLU A N 1
ATOM 964 C CA . GLU A 1 157 ? 10.584 0.329 6.789 1.00 95.75 157 GLU A CA 1
ATOM 965 C C . GLU A 1 157 ? 10.152 -0.957 7.477 1.00 95.75 157 GLU A C 1
ATOM 967 O O . GLU A 1 157 ? 9.063 -1.057 8.052 1.00 95.75 157 GLU A O 1
ATOM 972 N N . GLY A 1 158 ? 11.006 -1.978 7.392 1.00 91.50 158 GLY A N 1
ATOM 973 C CA . GLY A 1 158 ? 10.734 -3.218 8.098 1.00 91.50 158 GLY A CA 1
ATOM 974 C C . GLY A 1 158 ? 11.413 -4.475 7.588 1.00 91.50 158 GLY A C 1
ATOM 975 O O . GLY A 1 158 ? 11.958 -4.531 6.490 1.00 91.50 158 GLY A O 1
ATOM 976 N N . SER A 1 159 ? 11.341 -5.547 8.373 1.00 90.38 159 SER A N 1
ATOM 977 C CA . SER A 1 159 ? 12.159 -6.734 8.100 1.00 90.38 159 SER A CA 1
ATOM 978 C C . SER A 1 159 ? 11.660 -7.549 6.906 1.00 90.38 159 SER A C 1
ATOM 980 O O . SER A 1 159 ? 12.475 -7.926 6.064 1.00 90.38 159 SER A O 1
ATOM 982 N N . ALA A 1 160 ? 10.357 -7.823 6.812 1.00 90.88 160 ALA A N 1
ATOM 983 C CA . ALA A 1 160 ? 9.800 -8.691 5.777 1.00 90.88 160 ALA A CA 1
ATOM 984 C C . ALA A 1 160 ? 8.501 -8.162 5.149 1.00 90.88 160 ALA A C 1
ATOM 986 O O . ALA A 1 160 ? 7.625 -7.683 5.861 1.00 90.88 160 ALA A O 1
ATOM 987 N N . GLY A 1 161 ? 8.328 -8.368 3.841 1.00 92.38 161 GLY A N 1
ATOM 988 C CA . GLY A 1 161 ? 7.032 -8.270 3.162 1.00 92.38 161 GLY A CA 1
ATOM 989 C C . GLY A 1 161 ? 6.970 -7.254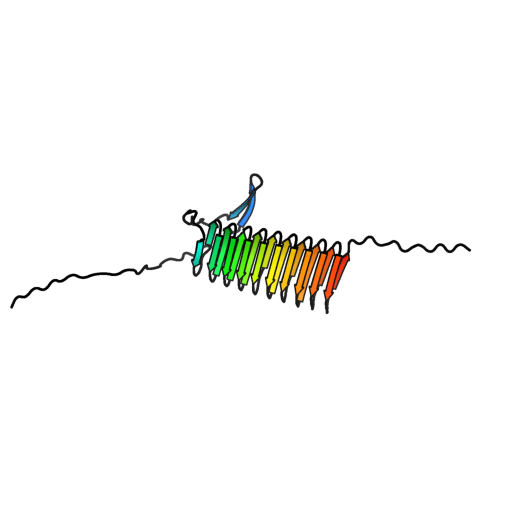 2.019 1.00 92.38 161 GLY A C 1
ATOM 990 O O . GLY A 1 161 ? 7.961 -7.047 1.327 1.00 92.38 161 GLY A O 1
ATOM 991 N N . GLY A 1 162 ? 5.783 -6.721 1.740 1.00 92.69 162 GLY A N 1
ATOM 992 C CA . GLY A 1 162 ? 5.532 -5.852 0.589 1.00 92.69 162 GLY A CA 1
ATOM 993 C C . GLY A 1 162 ? 5.558 -4.377 0.974 1.00 92.69 162 GLY A C 1
ATOM 994 O O . GLY A 1 162 ? 4.989 -4.007 1.998 1.00 92.69 162 GLY A O 1
ATOM 995 N N . ARG A 1 163 ? 6.184 -3.528 0.163 1.00 95.94 163 ARG A N 1
ATOM 996 C CA . ARG A 1 163 ? 6.174 -2.074 0.345 1.00 95.94 163 ARG A CA 1
ATOM 997 C C . ARG A 1 163 ? 5.826 -1.388 -0.962 1.00 95.94 163 ARG A C 1
ATOM 999 O O . ARG A 1 163 ? 6.477 -1.641 -1.969 1.00 95.94 163 ARG A O 1
ATOM 1006 N N . GLU A 1 164 ? 4.847 -0.504 -0.915 1.00 96.69 164 GLU A N 1
ATOM 1007 C CA . GLU A 1 164 ? 4.490 0.406 -1.998 1.00 96.69 164 GLU A CA 1
ATOM 1008 C C . GLU A 1 164 ? 4.553 1.826 -1.436 1.00 96.69 164 GLU A C 1
ATOM 1010 O O . GLU A 1 164 ? 3.824 2.161 -0.503 1.00 96.69 164 GLU A O 1
ATOM 1015 N N . VAL A 1 165 ? 5.463 2.650 -1.954 1.00 97.12 165 VAL A N 1
ATOM 1016 C CA . VAL A 1 165 ? 5.703 4.003 -1.438 1.00 97.12 165 VAL A CA 1
ATOM 1017 C C . VAL A 1 165 ? 5.644 5.004 -2.579 1.00 97.12 165 VAL A C 1
ATOM 1019 O O . VAL A 1 165 ? 6.378 4.882 -3.558 1.00 97.12 165 VAL A O 1
ATOM 1022 N N . VAL A 1 166 ? 4.776 6.005 -2.460 1.00 96.94 166 VAL A N 1
ATOM 1023 C CA . VAL A 1 166 ? 4.565 7.025 -3.491 1.00 96.94 166 VAL A CA 1
ATOM 1024 C C . VAL A 1 166 ? 4.737 8.412 -2.891 1.00 96.94 166 VAL A C 1
ATOM 1026 O O . VAL A 1 166 ? 4.044 8.754 -1.936 1.00 96.94 166 VAL A O 1
ATOM 1029 N N . GLY A 1 167 ? 5.618 9.224 -3.471 1.00 94.56 167 GLY A N 1
ATOM 1030 C CA . GLY A 1 167 ? 5.871 10.567 -2.962 1.00 94.56 167 GLY A CA 1
ATOM 1031 C C . GLY A 1 167 ? 6.923 11.364 -3.701 1.00 94.56 167 GLY A C 1
ATOM 1032 O O . GLY A 1 167 ? 7.755 10.787 -4.381 1.00 94.56 167 GLY A O 1
ATOM 1033 N N . ASP A 1 168 ? 6.952 12.686 -3.551 1.00 94.69 168 ASP A N 1
ATOM 1034 C CA . ASP A 1 168 ? 8.013 13.508 -4.154 1.00 94.69 168 ASP A CA 1
ATOM 1035 C C . ASP A 1 168 ? 9.404 13.069 -3.674 1.00 94.69 168 ASP A C 1
ATOM 1037 O O . ASP A 1 168 ? 10.341 12.983 -4.470 1.00 94.69 168 ASP A O 1
ATOM 1041 N N . SER A 1 169 ? 9.520 12.748 -2.386 1.00 95.62 169 SER A N 1
ATOM 1042 C CA . SER A 1 169 ? 10.650 12.049 -1.775 1.00 95.62 169 SER A CA 1
ATOM 1043 C C . SER A 1 169 ? 10.147 10.763 -1.128 1.00 95.62 169 SER A C 1
ATOM 1045 O O . SER A 1 169 ? 9.464 10.803 -0.107 1.00 95.62 169 SER A O 1
ATOM 1047 N N . ALA A 1 170 ? 10.482 9.625 -1.725 1.00 95.69 170 ALA A N 1
ATOM 1048 C CA . ALA A 1 170 ? 9.946 8.326 -1.350 1.00 95.69 170 ALA A CA 1
ATOM 1049 C C . ALA A 1 170 ? 11.071 7.324 -1.064 1.00 95.69 170 ALA A C 1
ATOM 1051 O O . ALA A 1 170 ? 12.022 7.205 -1.844 1.00 95.69 170 ALA A O 1
ATOM 1052 N N . CYS A 1 171 ? 10.959 6.569 0.028 1.00 96.12 171 CYS A N 1
ATOM 1053 C CA . CYS A 1 171 ? 11.874 5.468 0.310 1.00 96.12 1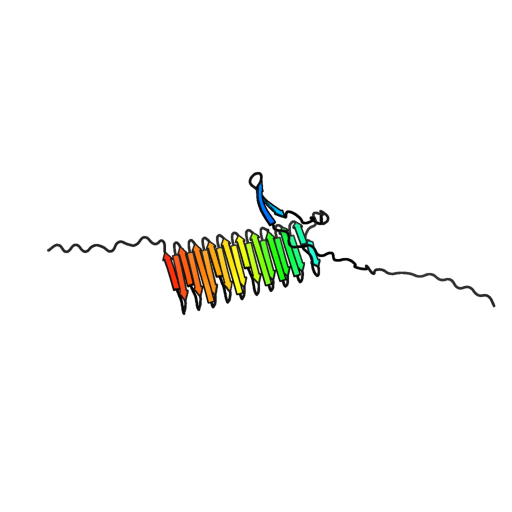71 CYS A CA 1
ATOM 1054 C C . CYS A 1 171 ? 11.198 4.222 0.888 1.00 96.12 171 CYS A C 1
ATOM 1056 O O . CYS A 1 171 ? 10.211 4.299 1.616 1.00 96.12 171 CYS A O 1
ATOM 1058 N N . ALA A 1 172 ? 11.758 3.055 0.579 1.00 95.44 172 ALA A N 1
ATOM 1059 C CA . ALA A 1 172 ? 11.355 1.794 1.179 1.00 95.44 172 ALA A CA 1
ATOM 1060 C C . ALA A 1 172 ? 12.577 0.932 1.510 1.00 95.44 172 ALA A C 1
ATOM 1062 O O . ALA A 1 172 ? 13.428 0.727 0.645 1.00 95.44 172 ALA A O 1
ATOM 1063 N N . GLY A 1 173 ? 12.623 0.372 2.717 1.00 92.50 173 GLY A N 1
ATOM 1064 C CA . GLY A 1 173 ? 13.757 -0.413 3.203 1.00 92.50 173 GLY A CA 1
ATOM 1065 C C . GLY A 1 173 ? 13.355 -1.734 3.854 1.00 92.50 173 GLY A C 1
ATOM 1066 O O . GLY A 1 173 ? 12.252 -1.887 4.391 1.00 92.50 173 GLY A O 1
ATOM 1067 N N . GLY A 1 174 ? 14.224 -2.745 3.778 1.00 91.12 174 GLY A N 1
ATOM 1068 C CA . GLY A 1 174 ? 14.011 -3.979 4.527 1.00 91.12 174 GLY A CA 1
ATOM 1069 C C . GLY A 1 174 ? 15.026 -5.102 4.358 1.00 91.12 174 GLY A C 1
ATOM 1070 O O . GLY A 1 174 ? 16.032 -4.999 3.661 1.00 91.12 174 GLY A O 1
ATOM 1071 N N . SER A 1 175 ? 14.770 -6.226 5.032 1.00 90.06 175 SER A N 1
ATOM 1072 C CA . SER A 1 175 ? 15.620 -7.417 4.891 1.00 90.06 175 SER A CA 1
ATOM 1073 C C . SER A 1 175 ? 15.168 -8.304 3.733 1.00 90.06 175 SER A C 1
ATOM 1075 O O . SER A 1 175 ? 16.002 -8.745 2.947 1.00 90.06 175 SER A O 1
ATOM 1077 N N . ALA A 1 176 ? 13.871 -8.577 3.603 1.00 88.50 176 ALA A N 1
ATOM 1078 C CA . ALA A 1 176 ? 13.343 -9.437 2.551 1.00 88.50 176 ALA A CA 1
ATOM 1079 C C . ALA A 1 176 ? 11.976 -8.961 2.055 1.00 88.50 176 ALA A C 1
ATOM 1081 O O . ALA A 1 176 ? 11.095 -8.704 2.869 1.00 88.50 176 ALA A O 1
ATOM 1082 N N . GLY A 1 177 ? 11.735 -8.925 0.747 1.00 88.50 177 GLY A N 1
ATOM 1083 C CA . GLY A 1 177 ? 10.422 -8.478 0.295 1.00 88.50 177 GLY A CA 1
ATOM 1084 C C . GLY A 1 177 ? 10.303 -8.050 -1.149 1.00 88.50 177 GLY A C 1
ATOM 1085 O O . GLY A 1 177 ? 11.167 -8.319 -1.982 1.00 88.50 177 GLY A O 1
ATOM 1086 N N . SER A 1 178 ? 9.192 -7.386 -1.434 1.00 89.75 178 SER A N 1
ATOM 1087 C CA . SER A 1 178 ? 9.004 -6.657 -2.680 1.00 89.75 178 SER A CA 1
ATOM 1088 C C . SER A 1 178 ? 8.772 -5.184 -2.388 1.00 89.75 178 SER A C 1
ATOM 1090 O O . SER A 1 178 ? 7.898 -4.873 -1.584 1.00 89.75 178 SER A O 1
ATOM 1092 N N . HIS A 1 179 ? 9.545 -4.298 -3.013 1.00 91.44 179 HIS A N 1
ATOM 1093 C CA . HIS A 1 179 ? 9.516 -2.864 -2.719 1.00 91.44 179 HIS A CA 1
ATOM 1094 C C . HIS A 1 179 ? 9.334 -2.067 -4.007 1.00 91.44 179 HIS A C 1
ATOM 1096 O O . HIS A 1 179 ? 10.203 -2.089 -4.871 1.00 91.44 179 HIS A O 1
ATOM 1102 N N . GLU A 1 180 ? 8.235 -1.343 -4.139 1.00 93.81 180 GLU A N 1
ATOM 1103 C CA . GLU A 1 180 ? 7.979 -0.451 -5.264 1.00 93.81 180 GLU A CA 1
ATOM 1104 C C . GLU A 1 180 ? 7.922 0.984 -4.750 1.00 93.81 180 GLU A C 1
ATOM 1106 O O . GLU A 1 180 ? 7.118 1.316 -3.880 1.00 93.81 180 GLU A O 1
ATOM 1111 N N . VAL A 1 181 ? 8.810 1.830 -5.263 1.00 95.38 181 VAL A N 1
ATOM 1112 C CA . VAL A 1 181 ? 8.955 3.216 -4.821 1.00 95.38 181 VAL A CA 1
ATOM 1113 C C . VAL A 1 181 ? 8.829 4.138 -6.021 1.00 95.38 181 VAL A C 1
ATOM 1115 O O . VAL A 1 181 ? 9.555 3.996 -7.005 1.00 95.38 181 VAL A O 1
ATOM 1118 N N . VAL A 1 182 ? 7.905 5.090 -5.960 1.00 94.56 182 VAL A N 1
ATOM 1119 C CA . VAL A 1 182 ? 7.627 6.023 -7.055 1.00 94.56 182 VAL A CA 1
ATOM 1120 C C . VAL A 1 182 ? 7.718 7.447 -6.538 1.00 94.56 182 VAL A C 1
ATOM 1122 O O . VAL A 1 182 ? 7.031 7.800 -5.583 1.00 94.56 182 VAL A O 1
ATOM 1125 N N . GLY A 1 183 ? 8.530 8.282 -7.181 1.00 92.25 183 GLY A N 1
ATOM 1126 C CA . GLY A 1 183 ? 8.714 9.642 -6.702 1.00 92.25 183 GLY A CA 1
ATOM 1127 C C . GLY A 1 183 ? 9.598 10.551 -7.524 1.00 92.25 183 GLY A C 1
ATOM 1128 O O . GLY A 1 183 ? 10.230 10.125 -8.476 1.00 92.25 183 GLY A O 1
ATOM 1129 N N . GLY A 1 184 ? 9.684 11.827 -7.156 1.00 89.12 184 GLY A N 1
ATOM 1130 C CA . GLY A 1 184 ? 10.696 12.721 -7.730 1.00 89.12 184 GLY A CA 1
ATOM 1131 C C . GLY A 1 184 ? 12.108 12.230 -7.395 1.00 89.12 184 GLY A C 1
ATOM 1132 O O . GLY A 1 184 ? 12.960 12.123 -8.279 1.00 89.12 184 GLY A O 1
ATOM 1133 N N . SER A 1 185 ? 12.305 11.866 -6.129 1.00 93.06 185 SER A N 1
ATOM 1134 C CA . SER A 1 185 ? 13.448 11.127 -5.597 1.00 93.06 185 SER A CA 1
ATOM 1135 C C . SER A 1 185 ? 12.934 9.833 -4.963 1.00 93.06 185 SER A C 1
ATOM 1137 O O . SER A 1 185 ? 12.181 9.895 -3.995 1.00 93.06 185 SER A O 1
ATOM 1139 N N . ALA A 1 186 ? 13.306 8.677 -5.506 1.00 93.38 186 ALA A N 1
ATOM 1140 C CA . ALA A 1 186 ? 12.779 7.372 -5.111 1.00 93.38 186 ALA A CA 1
ATOM 1141 C C . ALA A 1 186 ? 13.915 6.413 -4.742 1.00 93.38 186 ALA A C 1
ATOM 1143 O O . ALA A 1 186 ? 14.863 6.267 -5.503 1.00 93.38 186 ALA A O 1
ATOM 1144 N N . CYS A 1 187 ? 13.824 5.727 -3.607 1.00 92.88 187 CYS A N 1
ATOM 1145 C CA . CYS A 1 187 ? 14.869 4.804 -3.170 1.00 92.88 187 CYS A CA 1
ATOM 1146 C C . CYS A 1 187 ? 14.314 3.513 -2.570 1.00 92.88 187 CYS A C 1
ATOM 1148 O O . CYS A 1 187 ? 13.492 3.561 -1.662 1.00 92.88 187 CYS A O 1
ATOM 1150 N N . ALA A 1 188 ? 14.781 2.363 -3.052 1.00 91.69 188 ALA A N 1
ATOM 1151 C CA . ALA A 1 188 ? 14.343 1.050 -2.593 1.00 91.69 188 ALA A CA 1
ATOM 1152 C C . ALA A 1 188 ? 15.538 0.166 -2.196 1.00 91.69 188 ALA A C 1
ATOM 1154 O O . ALA A 1 188 ? 16.357 -0.196 -3.038 1.00 91.69 188 ALA A O 1
ATOM 1155 N N . GLU A 1 189 ? 15.609 -0.231 -0.928 1.00 88.88 189 GLU A N 1
ATOM 1156 C CA . GLU A 1 189 ? 16.729 -0.983 -0.353 1.00 88.88 189 GLU A CA 1
ATOM 1157 C C . GLU A 1 189 ? 16.239 -2.310 0.240 1.00 88.88 189 GLU A C 1
ATOM 1159 O O . GLU A 1 189 ? 15.380 -2.326 1.124 1.00 88.88 189 GLU A O 1
ATOM 1164 N N . ALA A 1 190 ? 16.798 -3.444 -0.188 1.00 84.94 190 ALA A N 1
ATOM 1165 C CA . ALA A 1 190 ? 16.466 -4.737 0.413 1.00 84.94 190 ALA A CA 1
ATOM 1166 C C . ALA A 1 190 ? 17.648 -5.710 0.434 1.00 84.94 190 ALA A C 1
ATOM 1168 O O . ALA A 1 190 ? 18.422 -5.786 -0.510 1.00 84.94 190 ALA A O 1
ATOM 1169 N N . SER A 1 191 ? 17.793 -6.552 1.462 1.00 86.12 191 SER A N 1
ATOM 1170 C CA . SER A 1 191 ? 18.825 -7.609 1.390 1.00 86.12 191 SER A CA 1
ATOM 1171 C C . SER A 1 191 ? 18.450 -8.715 0.393 1.00 86.12 191 SER A C 1
ATOM 1173 O O . SER A 1 191 ? 19.330 -9.255 -0.282 1.00 86.12 191 SER A O 1
ATOM 1175 N N . ALA A 1 192 ? 17.162 -9.048 0.278 1.00 83.94 192 ALA A N 1
ATOM 1176 C CA . ALA A 1 192 ? 16.655 -10.068 -0.633 1.00 83.94 192 ALA A CA 1
ATOM 1177 C C . ALA A 1 192 ? 15.280 -9.708 -1.225 1.00 83.94 192 ALA A C 1
ATOM 1179 O O . ALA A 1 192 ? 14.387 -9.286 -0.496 1.00 83.94 192 ALA A O 1
ATOM 1180 N N . GLY A 1 193 ? 15.062 -9.985 -2.512 1.00 85.25 193 GLY A N 1
ATOM 1181 C CA . GLY A 1 193 ? 13.736 -9.914 -3.136 1.00 85.25 193 GLY A CA 1
ATOM 1182 C C . GLY A 1 193 ? 13.672 -9.039 -4.387 1.00 85.25 193 GLY A C 1
ATOM 1183 O O . GLY A 1 193 ? 14.635 -8.989 -5.145 1.00 85.25 193 GLY A O 1
ATOM 1184 N N . GLY A 1 194 ? 12.504 -8.472 -4.682 1.00 82.88 194 GLY A N 1
ATOM 1185 C CA . GLY A 1 194 ? 12.268 -7.707 -5.910 1.00 82.88 194 GLY A CA 1
ATOM 1186 C C . GLY A 1 194 ? 11.968 -6.248 -5.613 1.00 82.88 194 GLY A C 1
ATOM 1187 O O . GLY A 1 194 ? 10.959 -5.965 -4.982 1.00 82.88 194 GLY A O 1
ATOM 1188 N N . HIS A 1 195 ? 12.784 -5.315 -6.082 1.00 84.62 195 HIS A N 1
ATOM 1189 C CA . HIS A 1 195 ? 12.617 -3.908 -5.727 1.00 84.62 195 HIS A CA 1
ATOM 1190 C C . HIS A 1 195 ? 12.879 -2.975 -6.895 1.00 84.62 195 HIS A C 1
ATOM 1192 O O . HIS A 1 195 ? 13.760 -3.183 -7.730 1.00 84.62 195 HIS A O 1
ATOM 1198 N N . GLY A 1 196 ? 12.044 -1.952 -6.962 1.00 87.62 196 GLY A N 1
ATOM 1199 C CA . GLY A 1 196 ? 11.969 -1.002 -8.046 1.00 87.62 196 GLY A CA 1
ATOM 1200 C C . GLY A 1 196 ? 11.852 0.409 -7.499 1.00 87.62 196 GLY A C 1
ATOM 1201 O O . GLY A 1 196 ? 11.020 0.662 -6.632 1.00 87.62 196 GLY A O 1
ATOM 1202 N N . ALA A 1 197 ? 12.644 1.325 -8.039 1.00 90.88 197 ALA A N 1
ATOM 1203 C CA . ALA A 1 197 ? 12.475 2.752 -7.836 1.00 90.88 197 ALA A CA 1
ATOM 1204 C C . ALA A 1 197 ? 12.239 3.436 -9.189 1.00 90.88 197 ALA A C 1
ATOM 1206 O O . ALA A 1 197 ? 12.945 3.174 -10.166 1.00 90.88 197 ALA A O 1
ATOM 1207 N N . VAL A 1 198 ? 11.238 4.306 -9.265 1.00 91.56 198 VAL A N 1
ATOM 1208 C CA . VAL A 1 198 ? 10.896 5.069 -10.470 1.00 91.56 198 VAL A CA 1
ATOM 1209 C C . VAL A 1 198 ? 10.843 6.541 -10.106 1.00 91.56 198 VAL A C 1
ATOM 1211 O O . VAL A 1 198 ? 10.077 6.925 -9.223 1.00 91.56 198 VAL A O 1
ATOM 1214 N N . GLY A 1 199 ? 11.621 7.374 -10.794 1.00 89.25 199 GLY A N 1
ATOM 1215 C CA . GLY A 1 199 ? 11.644 8.789 -10.468 1.00 89.25 199 GLY A CA 1
ATOM 1216 C C . GLY A 1 199 ? 12.538 9.673 -11.308 1.00 89.25 199 GLY A C 1
ATOM 1217 O O . GLY A 1 199 ? 13.147 9.234 -12.272 1.00 89.25 199 GLY A O 1
ATOM 1218 N N . GLY A 1 200 ? 12.611 10.955 -10.952 1.00 84.88 200 GLY A N 1
ATOM 1219 C CA . GLY A 1 200 ? 13.605 11.865 -11.532 1.00 84.88 200 GLY A CA 1
ATOM 1220 C C . GLY A 1 200 ? 15.025 11.496 -11.096 1.00 84.88 200 GLY A C 1
ATOM 1221 O O . GLY A 1 200 ? 15.960 11.601 -11.885 1.00 84.88 200 GLY A O 1
ATOM 1222 N N . SER A 1 201 ? 15.152 11.027 -9.854 1.00 89.88 201 SER A N 1
ATOM 1223 C CA . SER A 1 201 ? 16.329 10.360 -9.297 1.00 89.88 201 SER A CA 1
ATOM 1224 C C . SER A 1 201 ? 15.864 9.091 -8.585 1.00 89.88 201 SER A C 1
ATOM 1226 O O . SER A 1 201 ? 15.064 9.181 -7.658 1.00 89.88 201 SER A O 1
ATOM 1228 N N . ALA A 1 202 ? 16.330 7.924 -9.001 1.00 88.62 202 ALA A N 1
ATOM 1229 C CA . ALA A 1 202 ? 15.916 6.634 -8.481 1.00 88.62 202 ALA A CA 1
ATOM 1230 C C . ALA A 1 202 ? 17.134 5.805 -8.048 1.00 88.62 202 ALA A C 1
ATOM 1232 O O . ALA A 1 202 ? 18.159 5.752 -8.726 1.00 88.62 202 ALA A O 1
ATOM 1233 N N . CYS A 1 203 ? 17.022 5.142 -6.901 1.00 88.81 203 CYS A N 1
ATOM 1234 C CA . CYS A 1 203 ? 18.036 4.236 -6.382 1.00 88.81 203 CYS A CA 1
ATOM 1235 C C . CYS A 1 203 ? 17.410 2.895 -5.984 1.00 88.81 203 CYS A C 1
ATOM 1237 O O . CYS A 1 203 ? 16.312 2.853 -5.432 1.00 88.81 203 CYS A O 1
ATOM 1239 N N . ALA A 1 204 ? 18.073 1.789 -6.318 1.00 85.38 204 ALA A N 1
ATOM 1240 C CA . ALA A 1 204 ? 17.590 0.455 -5.984 1.00 85.38 204 ALA A CA 1
ATOM 1241 C C . ALA A 1 204 ? 18.766 -0.467 -5.652 1.00 85.38 204 ALA A C 1
ATOM 1243 O O . ALA A 1 204 ? 19.475 -0.894 -6.564 1.00 85.38 204 ALA A O 1
ATOM 1244 N N . GLU A 1 205 ? 18.941 -0.837 -4.383 1.00 82.00 205 GLU A N 1
ATOM 1245 C CA . GLU A 1 205 ? 20.061 -1.668 -3.912 1.00 82.00 205 GLU A CA 1
ATOM 1246 C C . GLU A 1 205 ? 19.595 -2.987 -3.284 1.00 82.00 205 GLU A C 1
ATOM 1248 O O . GLU A 1 205 ? 18.598 -3.059 -2.563 1.00 82.00 205 GLU A O 1
ATOM 1253 N N . ALA A 1 206 ? 20.345 -4.058 -3.559 1.00 76.94 206 ALA A N 1
ATOM 1254 C CA . ALA A 1 206 ? 20.190 -5.338 -2.902 1.00 76.94 206 ALA A CA 1
ATOM 1255 C C . ALA A 1 206 ? 21.368 -6.268 -3.032 1.00 76.94 206 ALA A C 1
ATOM 1257 O O . ALA A 1 206 ? 22.119 -6.279 -4.003 1.00 76.94 206 ALA A O 1
ATOM 1258 N N . SER A 1 207 ? 21.434 -7.150 -2.038 1.00 76.44 207 SER A N 1
ATOM 1259 C CA . SER A 1 207 ? 22.384 -8.253 -2.015 1.00 76.44 207 SER A CA 1
ATOM 1260 C C . SER A 1 207 ? 21.919 -9.455 -2.849 1.00 76.44 207 SER A C 1
ATOM 1262 O O . SER A 1 207 ? 22.761 -10.210 -3.334 1.00 76.44 207 SER A O 1
ATOM 1264 N N . ALA A 1 208 ? 20.606 -9.663 -3.023 1.00 68.50 208 ALA A N 1
ATOM 1265 C CA . ALA A 1 208 ? 20.059 -10.762 -3.820 1.00 68.50 208 ALA A CA 1
ATOM 1266 C C . ALA A 1 208 ? 18.656 -10.464 -4.386 1.00 68.50 208 ALA A C 1
ATOM 1268 O O . ALA A 1 208 ? 17.767 -10.040 -3.657 1.00 68.50 208 ALA A O 1
ATOM 1269 N N . GLY A 1 209 ? 18.420 -10.791 -5.661 1.00 77.62 209 GLY A N 1
ATOM 1270 C CA . GLY A 1 209 ? 17.100 -10.705 -6.299 1.00 77.62 209 GLY A CA 1
ATOM 1271 C C . GLY A 1 209 ? 17.041 -9.721 -7.471 1.00 77.62 209 GLY A C 1
ATOM 1272 O O . GLY A 1 209 ? 18.052 -9.504 -8.135 1.00 77.62 209 GLY A O 1
ATOM 1273 N N . GLY A 1 210 ? 15.847 -9.224 -7.798 1.00 77.88 210 GLY A N 1
ATOM 1274 C CA . GLY A 1 210 ? 15.613 -8.355 -8.957 1.00 77.88 210 GLY A CA 1
ATOM 1275 C C . GLY A 1 210 ? 15.598 -6.886 -8.555 1.00 77.88 210 GLY A C 1
ATOM 1276 O O . GLY A 1 210 ? 14.933 -6.541 -7.588 1.00 77.88 210 GLY A O 1
ATOM 1277 N N . GLN A 1 211 ? 16.300 -6.035 -9.302 1.00 81.94 211 GLN A N 1
ATOM 1278 C CA . GLN A 1 211 ? 16.387 -4.600 -9.022 1.00 81.94 211 GLN A CA 1
ATOM 1279 C C . GLN A 1 211 ? 16.096 -3.804 -10.288 1.00 81.94 211 GLN A C 1
ATOM 1281 O O . GLN A 1 211 ? 16.587 -4.164 -11.363 1.00 81.94 211 GLN A O 1
ATOM 1286 N N . ALA A 1 212 ? 15.343 -2.719 -10.167 1.00 82.00 212 ALA A N 1
ATOM 1287 C CA . ALA A 1 212 ? 15.129 -1.775 -11.254 1.00 82.00 212 ALA A CA 1
ATOM 1288 C C . ALA A 1 212 ? 15.162 -0.338 -10.726 1.00 82.00 212 ALA A C 1
ATOM 1290 O O . ALA A 1 212 ? 14.450 -0.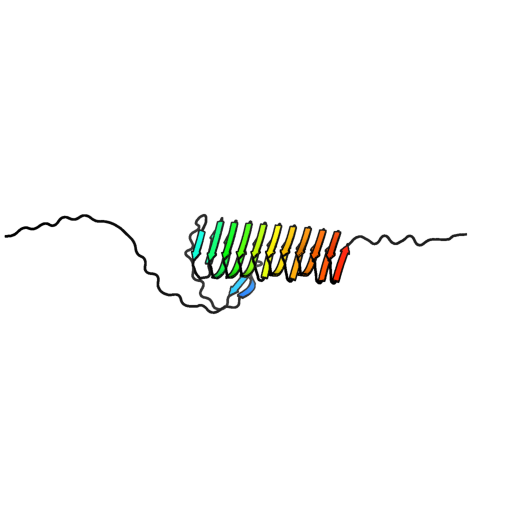003 -9.790 1.00 82.00 212 ALA A O 1
ATOM 1291 N N . ALA A 1 213 ? 15.960 0.521 -11.349 1.00 82.81 213 ALA A N 1
ATOM 1292 C CA . ALA A 1 213 ? 15.897 1.962 -11.144 1.00 82.81 213 ALA A CA 1
ATOM 1293 C C . ALA A 1 213 ? 15.596 2.607 -12.497 1.00 82.81 213 ALA A C 1
ATOM 1295 O O . ALA A 1 213 ? 16.295 2.348 -13.481 1.00 82.81 213 ALA A O 1
ATOM 1296 N N . ALA A 1 214 ? 14.518 3.380 -12.568 1.00 85.25 214 ALA A N 1
ATOM 1297 C CA . ALA A 1 214 ? 14.128 4.113 -13.761 1.00 85.25 214 ALA A CA 1
ATOM 1298 C C . ALA A 1 214 ? 14.218 5.611 -13.477 1.00 85.25 214 ALA A C 1
ATOM 1300 O O . ALA A 1 214 ? 13.283 6.201 -12.934 1.00 85.25 214 ALA A O 1
ATOM 1301 N N . ASP A 1 215 ? 15.342 6.199 -13.881 1.00 79.00 215 ASP A N 1
ATOM 1302 C CA . ASP A 1 215 ? 15.571 7.637 -13.814 1.00 79.00 215 ASP A CA 1
ATOM 1303 C C . ASP A 1 215 ? 14.991 8.309 -15.056 1.00 79.00 215 ASP A C 1
ATOM 1305 O O . ASP A 1 215 ? 15.356 7.982 -16.186 1.00 79.00 215 ASP A O 1
ATOM 1309 N N . GLY A 1 216 ? 14.126 9.302 -14.872 1.00 60.84 216 GLY A N 1
ATOM 1310 C CA . GLY A 1 216 ? 13.570 10.143 -15.934 1.00 60.84 216 GLY A CA 1
ATOM 1311 C C . GLY A 1 216 ? 14.588 11.083 -16.593 1.00 60.84 216 GLY A C 1
ATOM 1312 O O . GLY A 1 216 ? 14.189 12.037 -17.262 1.00 60.84 216 GLY A O 1
ATOM 1313 N N . SER A 1 217 ? 15.891 10.854 -16.402 1.00 54.78 217 SER A N 1
ATOM 1314 C CA . SER A 1 217 ? 16.936 11.625 -17.068 1.00 54.78 217 SER A CA 1
ATOM 1315 C C . SER A 1 217 ? 16.829 11.421 -18.585 1.00 54.78 217 SER A C 1
ATOM 1317 O O . SER A 1 217 ? 16.809 10.273 -19.042 1.00 54.78 217 SER A O 1
ATOM 1319 N N . PRO A 1 218 ? 16.757 12.494 -19.399 1.00 46.28 218 PRO A N 1
ATOM 1320 C CA . PRO A 1 218 ? 16.803 12.342 -20.844 1.00 46.28 218 PRO A CA 1
ATOM 1321 C C . PRO A 1 218 ? 18.119 11.653 -21.200 1.00 46.28 218 PRO A C 1
ATOM 1323 O O . PRO A 1 218 ? 19.189 12.122 -20.819 1.00 46.28 218 PRO A O 1
ATOM 1326 N N . SER A 1 219 ? 18.043 10.526 -21.909 1.00 45.19 219 SER A N 1
ATOM 1327 C CA . SER A 1 219 ? 19.226 9.906 -22.495 1.00 45.19 219 SER A CA 1
ATOM 1328 C C . SER A 1 219 ? 19.915 10.953 -23.371 1.00 45.19 219 SER A C 1
ATOM 1330 O O . SER A 1 219 ? 19.348 11.366 -24.381 1.00 45.19 219 SER A O 1
ATOM 1332 N N . GLU A 1 220 ? 21.109 11.415 -22.991 1.00 45.09 220 GLU A N 1
ATOM 1333 C CA . GLU A 1 220 ? 21.992 12.085 -23.943 1.00 45.09 220 GLU A CA 1
ATOM 1334 C C . GLU A 1 220 ? 22.208 11.096 -25.092 1.00 45.09 220 GLU A C 1
ATOM 1336 O O . GLU A 1 220 ? 22.830 10.045 -24.918 1.00 45.09 220 GLU A O 1
ATOM 1341 N N . GLU A 1 221 ? 21.619 11.386 -26.256 1.00 41.88 221 GLU A N 1
ATOM 1342 C CA . GLU A 1 221 ? 21.959 10.688 -27.487 1.00 41.88 221 GLU A CA 1
ATOM 1343 C C . GLU A 1 221 ? 23.479 10.754 -27.644 1.00 41.88 221 GLU A C 1
ATOM 1345 O O . GLU A 1 221 ? 24.070 11.834 -27.708 1.00 41.88 221 GLU A O 1
ATOM 1350 N N . ALA A 1 222 ? 24.122 9.586 -27.677 1.00 43.44 222 ALA A N 1
ATOM 1351 C CA . ALA A 1 222 ? 25.535 9.487 -27.991 1.00 43.44 222 ALA A CA 1
ATOM 1352 C C . ALA A 1 222 ? 25.806 10.249 -29.303 1.00 43.44 222 ALA A C 1
ATOM 1354 O O . ALA A 1 222 ? 25.072 10.039 -30.275 1.00 43.44 222 ALA A O 1
ATOM 1355 N N . PRO A 1 223 ? 26.842 11.107 -29.388 1.00 43.59 223 PRO A N 1
ATOM 1356 C CA . PRO A 1 223 ? 27.168 11.755 -30.646 1.00 43.59 223 PRO A CA 1
ATOM 1357 C C . PRO A 1 223 ? 27.528 10.673 -31.665 1.00 43.59 223 PRO A C 1
ATOM 1359 O O . PRO A 1 223 ? 28.537 9.976 -31.529 1.00 43.59 223 PRO A O 1
ATOM 1362 N N . ALA A 1 224 ? 26.683 10.517 -32.685 1.00 45.88 224 ALA A N 1
ATOM 1363 C CA . ALA A 1 224 ? 26.992 9.714 -33.853 1.00 45.88 224 ALA A CA 1
ATOM 1364 C C . ALA A 1 224 ? 28.273 10.279 -34.481 1.00 45.88 224 ALA A C 1
ATOM 1366 O O . ALA A 1 224 ? 28.297 11.402 -34.985 1.00 45.88 224 ALA A O 1
ATOM 1367 N N . GLY A 1 225 ? 29.360 9.513 -34.390 1.00 44.91 225 GLY A N 1
ATOM 1368 C CA . GLY A 1 225 ? 30.633 9.861 -34.997 1.00 44.91 225 GLY A CA 1
ATOM 1369 C C . GLY A 1 225 ? 30.479 10.037 -36.505 1.00 44.91 225 GLY A C 1
ATOM 1370 O O . GLY A 1 225 ? 30.230 9.073 -37.224 1.00 44.91 225 GLY A O 1
ATOM 1371 N N . GLY A 1 226 ? 30.665 11.266 -36.980 1.00 41.81 226 GLY A N 1
ATOM 1372 C CA . GLY A 1 226 ? 30.991 11.542 -38.371 1.00 41.81 226 GLY A CA 1
ATOM 1373 C C . GLY A 1 226 ? 32.497 11.401 -38.555 1.00 41.81 226 GLY A C 1
ATOM 1374 O O . GLY A 1 226 ? 33.254 12.281 -38.154 1.00 41.81 226 GLY A O 1
ATOM 1375 N N . GLN A 1 227 ? 32.931 10.276 -39.121 1.00 45.06 227 GLN A N 1
ATOM 1376 C CA . GLN A 1 227 ? 34.190 10.238 -39.856 1.00 45.06 227 GLN A CA 1
ATOM 1377 C C . GLN A 1 227 ? 33.950 10.965 -41.180 1.00 45.06 227 GLN A C 1
ATOM 1379 O O . GLN A 1 227 ? 33.137 10.509 -41.980 1.00 45.06 227 GLN A O 1
ATOM 1384 N N . GLU A 1 228 ? 34.652 12.068 -41.407 1.00 44.75 228 GLU A N 1
ATOM 1385 C CA . GLU A 1 228 ? 34.858 12.618 -42.745 1.00 44.75 228 GLU A CA 1
ATOM 1386 C C . GLU A 1 228 ? 36.372 12.710 -42.973 1.00 44.75 228 GLU A C 1
ATOM 1388 O O . GLU A 1 228 ? 37.123 13.073 -42.063 1.00 44.75 228 GLU A O 1
ATOM 1393 N N . GLU A 1 229 ? 36.777 12.231 -44.150 1.00 44.12 229 GLU A N 1
ATOM 1394 C CA . GLU A 1 229 ? 38.146 11.949 -44.609 1.00 44.12 229 GLU A CA 1
ATOM 1395 C C . GLU A 1 229 ? 39.068 13.173 -44.722 1.00 44.12 229 GLU A C 1
ATOM 1397 O O . GLU A 1 229 ? 38.584 14.283 -45.045 1.00 44.12 229 GLU A O 1
#

Organism: Streptomyces seoulensis (NCBI:txid73044)